Protein AF-A0A4Q5QZ22-F1 (afdb_monomer_lite)

Structure (mmCIF, N/CA/C/O backbone):
data_AF-A0A4Q5QZ22-F1
#
_entry.id   AF-A0A4Q5QZ22-F1
#
loop_
_atom_site.group_PDB
_atom_site.id
_atom_site.type_symbol
_atom_site.label_atom_id
_atom_site.label_alt_id
_atom_site.label_comp_id
_atom_site.label_asym_id
_atom_site.label_entity_id
_atom_site.label_seq_id
_atom_site.pdbx_PDB_ins_code
_atom_site.Cartn_x
_atom_site.Cartn_y
_atom_site.Cartn_z
_atom_site.occupancy
_atom_site.B_iso_or_equiv
_atom_site.auth_seq_id
_atom_site.auth_comp_id
_atom_site.auth_asym_id
_atom_site.auth_atom_id
_atom_site.pdbx_PDB_model_num
ATOM 1 N N . MET A 1 1 ? -11.265 -18.710 19.257 1.00 64.19 1 MET A N 1
ATOM 2 C CA . MET A 1 1 ? -11.652 -17.366 19.743 1.00 64.19 1 MET A CA 1
ATOM 3 C C . MET A 1 1 ? -12.995 -17.466 20.448 1.00 64.19 1 MET A C 1
ATOM 5 O O . MET A 1 1 ? -13.918 -18.041 19.877 1.00 64.19 1 MET A O 1
ATOM 9 N N . PHE A 1 2 ? -13.109 -16.968 21.679 1.00 81.38 2 PHE A N 1
ATOM 10 C CA . PHE A 1 2 ? -14.383 -16.960 22.400 1.00 81.38 2 PHE A CA 1
ATOM 11 C C . PHE A 1 2 ? -15.274 -15.843 21.837 1.00 81.38 2 PHE A C 1
ATOM 13 O O . PHE A 1 2 ? -14.947 -14.665 21.947 1.00 81.38 2 PHE A O 1
ATOM 20 N N . LYS A 1 3 ? -16.372 -16.208 21.162 1.00 85.44 3 LYS A N 1
ATOM 21 C CA . LYS A 1 3 ? -17.152 -15.272 20.328 1.00 85.44 3 LYS A CA 1
ATOM 22 C C . LYS A 1 3 ? -17.721 -14.074 21.090 1.00 85.44 3 LYS A C 1
ATOM 24 O O . LYS A 1 3 ? -17.806 -13.001 20.508 1.00 85.44 3 LYS A O 1
ATOM 29 N N . GLN A 1 4 ? -18.098 -14.243 22.359 1.00 87.44 4 GLN A N 1
ATOM 30 C CA . GLN A 1 4 ? -18.741 -13.173 23.130 1.00 87.44 4 GLN A CA 1
ATOM 31 C C . GLN A 1 4 ? -17.818 -11.978 23.387 1.00 87.44 4 GLN A C 1
ATOM 33 O O . GLN A 1 4 ? -18.284 -10.845 23.343 1.00 87.44 4 GLN A O 1
ATOM 38 N N . VAL A 1 5 ? -16.524 -12.212 23.627 1.00 90.62 5 VAL A N 1
ATOM 39 C CA . VAL A 1 5 ? -15.580 -11.132 23.970 1.00 90.62 5 VAL A CA 1
ATOM 40 C C . VAL A 1 5 ? -15.038 -10.403 22.741 1.00 90.62 5 VAL A C 1
ATOM 42 O O . VAL A 1 5 ? -14.612 -9.258 22.855 1.00 90.62 5 VAL A O 1
ATOM 45 N N . GLY A 1 6 ? -15.096 -11.021 21.556 1.00 90.06 6 GLY A N 1
ATOM 46 C CA . GLY A 1 6 ? -14.706 -10.377 20.301 1.00 90.06 6 GLY A CA 1
ATOM 47 C C . GLY A 1 6 ? -13.298 -9.771 20.364 1.00 90.06 6 GLY A C 1
ATOM 48 O O . GLY A 1 6 ? -12.338 -10.456 20.704 1.00 90.06 6 GLY A O 1
ATOM 49 N N . TYR A 1 7 ? -13.199 -8.476 20.058 1.00 90.38 7 TYR A N 1
ATOM 50 C CA . TYR A 1 7 ? -11.955 -7.692 20.048 1.00 90.38 7 TYR A CA 1
ATOM 51 C C . TYR A 1 7 ? -11.686 -6.974 21.379 1.00 90.38 7 TYR A C 1
ATOM 53 O O . TYR A 1 7 ? -11.189 -5.847 21.394 1.00 90.38 7 TYR A O 1
ATOM 61 N N . ALA A 1 8 ? -12.068 -7.584 22.503 1.00 94.12 8 ALA A N 1
ATOM 62 C CA . ALA A 1 8 ? -11.753 -7.041 23.817 1.00 94.12 8 ALA A CA 1
ATOM 63 C C . ALA A 1 8 ? -10.236 -6.953 24.020 1.00 94.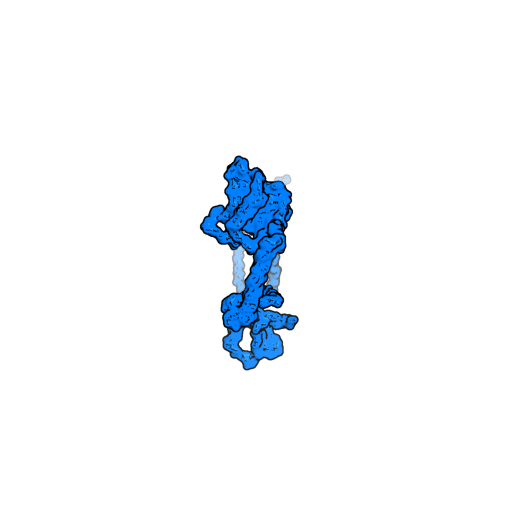12 8 ALA A C 1
ATOM 65 O O . ALA A 1 8 ? -9.522 -7.939 23.850 1.00 94.12 8 ALA A O 1
ATOM 66 N N . THR A 1 9 ? -9.761 -5.774 24.416 1.00 93.75 9 THR A N 1
ATOM 67 C CA . THR A 1 9 ? -8.357 -5.529 24.776 1.00 93.75 9 THR A CA 1
ATOM 68 C C . THR A 1 9 ? -8.175 -5.369 26.280 1.00 93.75 9 THR A C 1
ATOM 70 O O . THR A 1 9 ? -7.073 -5.558 26.782 1.00 93.75 9 THR A O 1
ATOM 73 N N . HIS A 1 10 ? -9.249 -5.037 27.003 1.00 95.69 10 HIS A N 1
ATOM 74 C CA . HIS A 1 10 ? -9.237 -4.831 28.447 1.00 95.69 10 HIS A CA 1
ATOM 75 C C . HIS A 1 10 ? -10.405 -5.564 29.094 1.00 95.69 10 HIS A C 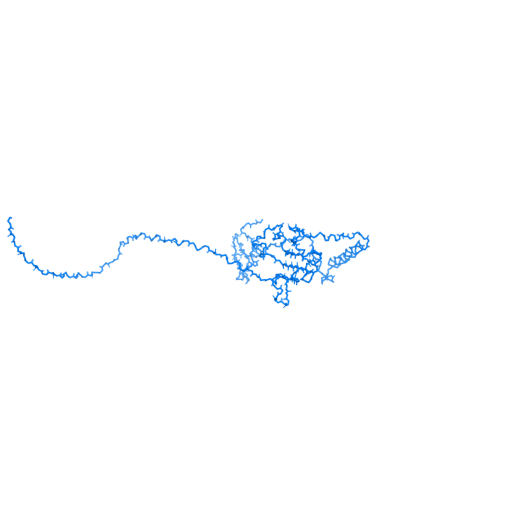1
ATOM 77 O O . HIS A 1 10 ? -11.471 -5.732 28.495 1.00 95.69 10 HIS A O 1
ATOM 83 N N . TYR A 1 11 ? -10.214 -5.960 30.344 1.00 96.50 11 TYR A N 1
ATOM 84 C CA . TYR A 1 11 ? -11.285 -6.453 31.186 1.00 96.50 11 TYR A CA 1
ATOM 85 C C . TYR A 1 11 ? -11.056 -6.029 32.633 1.00 96.50 11 TYR A C 1
ATOM 87 O O . TYR A 1 11 ? -9.926 -5.783 33.052 1.00 96.50 11 TYR A O 1
ATOM 95 N N . HIS A 1 12 ? -12.133 -5.954 33.400 1.00 97.44 12 HIS A N 1
ATOM 96 C CA . HIS A 1 12 ? -12.070 -5.871 34.855 1.00 97.44 12 HIS A CA 1
ATOM 97 C C . HIS A 1 12 ? -13.304 -6.536 35.457 1.00 97.44 12 HIS A C 1
ATOM 99 O O . HIS A 1 12 ? -14.257 -6.858 34.748 1.00 97.44 12 HIS A O 1
ATOM 105 N N . THR A 1 13 ? -13.286 -6.768 36.762 1.00 97.00 13 THR A N 1
ATOM 106 C CA . THR A 1 13 ? -14.444 -7.306 37.473 1.00 97.00 13 THR A CA 1
ATOM 107 C C . THR A 1 13 ? -15.435 -6.200 37.827 1.00 97.00 13 THR A C 1
ATOM 109 O O . THR A 1 13 ? -15.051 -5.044 37.986 1.00 97.00 13 THR A O 1
ATOM 112 N N . ASP A 1 14 ? -16.713 -6.533 37.964 1.00 96.19 14 ASP A N 1
ATOM 113 C CA . ASP A 1 14 ? -17.801 -5.596 38.280 1.00 96.19 14 ASP A CA 1
ATOM 114 C C . ASP A 1 14 ? -17.697 -4.932 39.666 1.00 96.19 14 ASP A C 1
ATOM 116 O O . ASP A 1 14 ? -18.276 -3.869 39.879 1.00 96.19 14 ASP A O 1
ATOM 120 N N . TRP A 1 15 ? -16.907 -5.494 40.582 1.00 96.75 15 TRP A N 1
ATOM 121 C CA . TRP A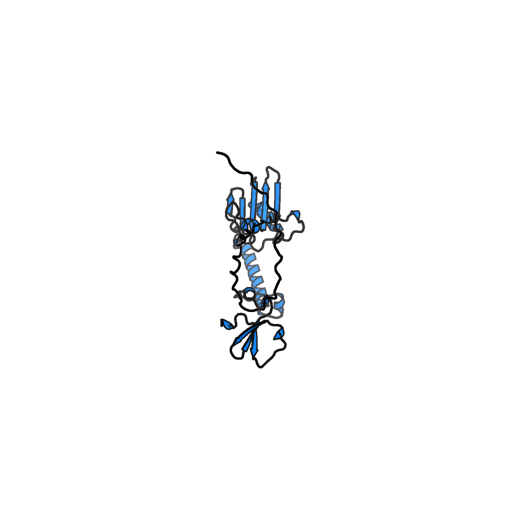 1 15 ? -16.571 -4.879 41.876 1.00 96.75 15 TRP A CA 1
ATOM 122 C C . TRP A 1 15 ? -15.334 -3.964 41.853 1.00 96.75 15 TRP A C 1
ATOM 124 O O . TRP A 1 15 ? -14.934 -3.454 42.899 1.00 96.75 15 TRP A O 1
ATOM 134 N N . VAL A 1 16 ? -14.703 -3.749 40.694 1.00 95.88 16 VAL A N 1
ATOM 135 C CA . VAL A 1 16 ? -13.589 -2.801 40.524 1.00 95.88 16 VAL A CA 1
ATOM 136 C C . VAL A 1 16 ? -13.975 -1.777 39.465 1.00 95.88 16 VAL A C 1
ATOM 138 O O . VAL A 1 16 ? -14.477 -2.145 38.411 1.00 95.88 16 VAL A O 1
ATOM 141 N N . VAL A 1 17 ? -13.700 -0.495 39.713 1.00 95.69 17 VAL A N 1
ATOM 142 C CA . VAL A 1 17 ? -13.887 0.581 38.725 1.00 95.69 17 VAL A CA 1
ATOM 143 C C . VAL A 1 17 ? -12.534 1.236 38.453 1.00 95.69 17 VAL A C 1
ATOM 145 O O . VAL A 1 17 ? -12.135 2.159 39.166 1.00 95.69 17 VAL A O 1
ATOM 148 N N . PRO A 1 18 ? -11.777 0.744 37.459 1.00 95.62 18 PRO A N 1
ATOM 149 C CA . PRO A 1 18 ? -10.514 1.355 37.079 1.00 95.62 18 PRO A CA 1
ATOM 150 C C . PRO A 1 18 ? -10.737 2.756 36.504 1.00 95.62 18 PRO A C 1
ATOM 152 O O . PRO A 1 18 ? -11.706 2.993 35.784 1.00 95.62 18 PRO A O 1
ATOM 155 N N . TYR A 1 19 ? -9.801 3.675 36.742 1.00 96.75 19 TYR A N 1
ATOM 156 C CA . TYR A 1 19 ? -9.911 5.054 36.249 1.00 96.75 19 TYR A CA 1
ATOM 157 C C . TYR A 1 19 ? -10.025 5.150 34.713 1.00 96.75 19 TYR A C 1
ATOM 159 O O . TYR A 1 19 ? -10.601 6.101 34.196 1.00 96.75 19 TYR A O 1
ATOM 167 N N . TRP A 1 20 ? -9.496 4.163 33.982 1.00 94.75 20 TRP A N 1
ATOM 168 C CA . TRP A 1 20 ? -9.550 4.086 32.521 1.00 94.75 20 TRP A CA 1
ATOM 169 C C . TRP A 1 20 ? -10.873 3.528 31.981 1.00 94.75 20 TRP A C 1
ATOM 171 O O . TRP A 1 20 ? -11.091 3.552 30.776 1.00 94.75 20 TRP A O 1
ATOM 181 N N . GLN A 1 21 ? -11.778 3.020 32.825 1.00 94.44 21 GLN A N 1
ATOM 182 C CA . GLN A 1 21 ? -13.021 2.387 32.364 1.00 94.44 21 GLN A CA 1
ATOM 183 C C . GLN A 1 21 ? -13.839 3.314 31.452 1.00 94.44 21 GLN A C 1
ATOM 185 O O . GLN A 1 21 ? -14.400 2.870 30.455 1.00 94.44 21 GLN A O 1
ATOM 190 N N . SER A 1 22 ? -13.911 4.602 31.795 1.00 93.81 22 SER A N 1
ATOM 191 C CA . SER A 1 22 ? -14.699 5.596 31.062 1.00 93.81 22 SER A CA 1
ATOM 192 C C . SER A 1 22 ? -14.076 6.032 29.734 1.00 93.81 22 SER A C 1
ATOM 194 O O . SER A 1 22 ? -14.772 6.651 28.933 1.00 93.81 22 SER A O 1
ATOM 196 N N . SER A 1 23 ? -12.799 5.727 29.477 1.00 94.94 23 SER A N 1
ATOM 197 C CA . SER A 1 23 ? -12.138 6.063 28.209 1.00 94.94 23 SER A CA 1
ATOM 198 C C . SER A 1 23 ? -12.284 4.976 27.136 1.00 94.94 23 SER A C 1
ATOM 200 O O . SER A 1 23 ? -11.861 5.182 25.994 1.00 94.94 23 SER A O 1
ATOM 202 N N . LEU A 1 24 ? -12.893 3.835 27.478 1.00 96.25 24 LEU A N 1
ATOM 203 C CA . LEU A 1 24 ? -13.033 2.662 26.617 1.00 96.25 24 LEU A CA 1
ATOM 204 C C . LEU A 1 24 ? -14.502 2.290 26.383 1.00 96.25 24 LEU A C 1
ATOM 206 O O . LEU A 1 24 ? -15.365 2.500 27.234 1.00 96.25 24 LEU A O 1
ATOM 210 N N . ASP A 1 25 ? -14.774 1.650 25.245 1.00 94.69 25 ASP A N 1
ATOM 211 C CA . ASP A 1 25 ? -16.117 1.169 24.922 1.00 94.69 25 ASP A CA 1
ATOM 212 C C . ASP A 1 25 ? -16.349 -0.203 25.562 1.00 94.69 25 ASP A C 1
ATOM 214 O O . ASP A 1 25 ? -15.612 -1.161 25.299 1.00 94.69 25 ASP A O 1
ATOM 218 N N . LYS A 1 26 ? -17.413 -0.330 26.360 1.00 95.00 26 LYS A N 1
ATOM 219 C CA . LYS A 1 26 ? -17.848 -1.613 26.927 1.00 95.00 26 LYS A CA 1
ATOM 220 C C . LYS A 1 26 ? -18.453 -2.502 25.837 1.00 95.00 26 LYS A C 1
ATOM 222 O O . LYS A 1 26 ? -19.366 -2.081 25.132 1.00 95.00 26 LYS A O 1
ATOM 227 N N . ILE A 1 27 ? -17.970 -3.737 25.721 1.00 93.06 27 ILE A N 1
ATOM 228 C CA . ILE A 1 27 ? -18.405 -4.708 24.704 1.00 93.06 27 ILE A CA 1
ATOM 229 C C . ILE A 1 27 ? -19.436 -5.675 25.278 1.00 93.06 27 ILE A C 1
ATOM 231 O O . ILE A 1 27 ? -20.524 -5.830 24.732 1.00 93.06 27 ILE A O 1
ATOM 235 N N . THR A 1 28 ? -19.069 -6.375 26.353 1.00 95.50 28 THR A N 1
ATOM 236 C CA . THR A 1 28 ? -19.885 -7.447 26.932 1.00 95.50 28 THR A CA 1
ATOM 237 C C . THR A 1 28 ? -19.534 -7.688 28.399 1.00 95.50 28 THR A C 1
ATOM 239 O O . THR A 1 28 ? -18.554 -7.145 28.915 1.00 95.50 28 THR A O 1
ATOM 242 N N . ALA A 1 29 ? -20.328 -8.521 29.062 1.00 95.88 29 ALA A N 1
ATOM 243 C CA . ALA A 1 29 ? -20.061 -9.052 30.389 1.00 95.88 29 ALA A CA 1
ATOM 244 C C . ALA A 1 29 ? -20.150 -10.581 30.340 1.00 95.88 29 ALA A C 1
ATOM 246 O O . ALA A 1 29 ? -21.114 -11.127 29.803 1.00 95.88 29 ALA A O 1
ATOM 247 N N . VAL A 1 30 ? -19.155 -11.266 30.901 1.00 95.69 30 VAL A N 1
ATOM 248 C CA . VAL A 1 30 ? -19.158 -12.723 31.072 1.00 95.69 30 VAL A CA 1
ATOM 249 C C . VAL A 1 30 ? -18.953 -13.000 32.551 1.00 95.69 30 VAL A C 1
ATOM 251 O O . VAL A 1 30 ? -17.883 -12.741 33.104 1.00 95.69 30 VAL A O 1
ATOM 254 N N . ASN A 1 31 ? -20.002 -13.502 33.197 1.00 95.06 31 ASN A N 1
ATOM 255 C CA . ASN A 1 31 ? -20.082 -13.632 34.647 1.00 95.06 31 ASN A CA 1
ATOM 256 C C . ASN A 1 31 ? -19.778 -12.276 35.312 1.00 95.06 31 ASN A C 1
ATOM 258 O O . ASN A 1 31 ? -20.495 -11.307 35.091 1.00 95.06 31 ASN A O 1
ATOM 262 N N . THR A 1 32 ? -18.700 -12.206 36.088 1.00 97.12 32 THR A N 1
ATOM 263 C CA . THR A 1 32 ? -18.270 -11.009 36.817 1.00 97.12 32 THR A CA 1
ATOM 264 C C . THR A 1 32 ? -17.315 -10.131 36.011 1.00 97.12 32 THR A C 1
ATOM 266 O O . THR A 1 32 ? -16.966 -9.043 36.451 1.00 97.12 32 THR A O 1
ATOM 269 N N . HIS A 1 33 ? -16.857 -10.587 34.840 1.00 96.75 33 HIS A N 1
ATOM 270 C CA . HIS A 1 33 ? -15.861 -9.886 34.036 1.00 96.75 33 HIS A CA 1
ATOM 271 C C . HIS A 1 33 ? -16.539 -9.023 32.976 1.00 96.75 33 HIS A C 1
ATOM 273 O O . HIS A 1 33 ? -17.291 -9.510 32.131 1.00 96.75 33 HIS A O 1
ATOM 279 N N . LEU A 1 34 ? -16.238 -7.734 33.003 1.00 96.88 34 LEU A N 1
ATOM 280 C CA . LEU A 1 34 ? -16.653 -6.741 32.028 1.00 96.88 34 LEU A CA 1
ATOM 281 C C . LEU A 1 34 ? -15.528 -6.551 31.011 1.00 96.88 34 LEU A C 1
ATOM 283 O O . LEU A 1 34 ? -14.385 -6.326 31.401 1.00 96.88 34 LEU A O 1
ATOM 287 N N . PHE A 1 35 ? -15.847 -6.623 29.721 1.00 96.75 35 PHE A N 1
ATOM 288 C CA . PHE A 1 35 ? -14.882 -6.554 28.623 1.00 96.75 35 PHE A CA 1
ATOM 289 C C . PHE A 1 35 ? -15.024 -5.253 27.841 1.00 96.75 35 PHE A C 1
ATOM 291 O O . PHE A 1 35 ? -16.140 -4.815 27.551 1.00 96.75 35 PHE A O 1
ATOM 298 N N . PHE A 1 36 ? -13.892 -4.673 27.453 1.00 96.38 36 PHE A N 1
ATOM 299 C CA . PHE A 1 36 ? -13.799 -3.371 26.800 1.00 96.38 36 PHE A CA 1
ATOM 300 C C . PHE A 1 36 ? -12.859 -3.418 25.597 1.00 96.38 36 PHE A C 1
ATOM 302 O O . PHE A 1 36 ? -11.921 -4.221 25.548 1.00 96.38 36 PHE A O 1
ATOM 309 N N . ARG A 1 37 ? -13.086 -2.515 24.642 1.00 95.88 37 ARG A N 1
ATOM 310 C CA . ARG A 1 37 ? -12.178 -2.238 23.519 1.00 95.88 37 ARG A CA 1
ATOM 311 C C . ARG A 1 37 ? -11.752 -0.778 23.523 1.00 95.88 37 ARG A C 1
ATOM 313 O O . ARG A 1 37 ? -12.430 0.081 24.086 1.00 95.88 37 ARG A O 1
ATOM 320 N N . TRP A 1 38 ? -10.667 -0.498 22.810 1.00 95.69 38 TRP A N 1
ATOM 321 C CA . TRP A 1 38 ? -10.322 0.865 22.425 1.00 95.69 38 TRP A CA 1
ATOM 322 C C . TRP A 1 38 ? -11.480 1.537 21.684 1.00 95.69 38 TRP A C 1
ATOM 324 O O . TRP A 1 38 ? -12.126 0.924 20.834 1.00 95.69 38 TRP A O 1
ATOM 334 N N . SER A 1 39 ? -11.744 2.795 22.024 1.00 93.44 39 SER A N 1
ATOM 335 C CA . SER A 1 39 ? -12.748 3.602 21.344 1.00 93.44 39 SER A CA 1
ATOM 336 C C . SER A 1 39 ? -12.281 3.970 19.929 1.00 93.44 39 SER A C 1
ATOM 338 O O . SER A 1 39 ? -11.086 4.083 19.635 1.00 93.44 39 SER A O 1
ATOM 340 N N . GLY A 1 40 ? -13.238 4.128 19.015 1.00 91.81 40 GLY A N 1
ATOM 341 C CA . GLY A 1 40 ? -12.954 4.462 17.618 1.00 91.81 40 GLY A CA 1
ATOM 342 C C . GLY A 1 40 ? -12.321 3.317 16.815 1.00 91.81 40 GLY A C 1
ATOM 343 O O . GLY A 1 40 ? -12.570 2.139 17.065 1.00 91.81 40 GLY A O 1
ATOM 344 N N . TRP A 1 41 ? -11.529 3.672 15.796 1.00 92.31 41 TRP A N 1
ATOM 345 C CA . TRP A 1 41 ? -11.021 2.719 14.797 1.00 92.31 41 TRP A CA 1
ATOM 346 C C . TRP A 1 41 ? -10.156 1.604 15.400 1.00 92.31 41 TRP A C 1
ATOM 348 O O . TRP A 1 41 ? -10.279 0.447 15.000 1.00 92.31 41 TRP A O 1
ATOM 358 N N . TRP A 1 42 ? -9.336 1.922 16.400 1.00 91.88 42 TRP A N 1
ATOM 359 C CA . TRP A 1 42 ? -8.379 0.987 16.992 1.00 91.88 42 TRP A CA 1
ATOM 360 C C . TRP A 1 42 ? -9.029 -0.214 17.707 1.00 91.88 42 TRP A C 1
ATOM 362 O O . TRP A 1 42 ? -8.374 -1.232 17.892 1.00 91.88 42 TRP A O 1
ATOM 372 N N . GLY A 1 43 ? -10.316 -0.144 18.070 1.00 91.62 43 GLY A N 1
ATOM 373 C CA . GLY A 1 43 ? -11.069 -1.274 18.635 1.00 91.62 43 GLY A CA 1
ATOM 374 C C . GLY A 1 43 ? -11.847 -2.114 17.616 1.00 91.62 43 GLY A C 1
ATOM 375 O O . GLY A 1 43 ? -12.616 -2.995 18.007 1.00 91.62 43 GLY A O 1
ATOM 376 N N . THR A 1 44 ? -11.719 -1.830 16.319 1.00 89.94 44 THR A N 1
ATOM 377 C CA . THR A 1 44 ? -12.495 -2.495 15.258 1.00 89.94 44 THR A CA 1
ATOM 378 C C . THR A 1 44 ? -11.723 -3.658 14.618 1.00 89.94 44 THR A C 1
ATOM 380 O O . THR A 1 44 ? -10.494 -3.626 14.601 1.00 89.94 44 THR A O 1
ATOM 383 N N . PRO A 1 45 ? -12.407 -4.671 14.038 1.00 89.00 45 PRO A N 1
ATOM 384 C CA . PRO A 1 45 ? -11.752 -5.791 13.355 1.00 89.00 45 PRO A CA 1
ATOM 385 C C . PRO A 1 45 ? -10.632 -5.395 12.376 1.00 89.00 45 PRO A C 1
ATOM 387 O O . PRO A 1 45 ? -9.574 -6.022 12.423 1.00 89.00 45 PRO A O 1
ATOM 390 N N . PRO A 1 46 ? -10.800 -4.357 11.525 1.00 90.00 46 PRO A N 1
ATOM 391 C CA . PRO A 1 46 ? -9.752 -3.928 10.599 1.00 90.00 46 PRO A CA 1
ATOM 392 C C . PRO A 1 46 ? -8.432 -3.509 11.263 1.00 90.00 46 PRO A C 1
ATOM 394 O O . PRO A 1 46 ? -7.387 -3.615 10.625 1.00 90.00 46 PRO A O 1
ATOM 397 N N . ALA A 1 47 ? -8.446 -3.065 12.525 1.00 91.75 47 ALA A N 1
ATOM 398 C CA . ALA A 1 47 ? -7.227 -2.695 13.247 1.00 91.75 47 ALA A CA 1
ATOM 399 C C . ALA A 1 47 ? -6.360 -3.914 13.619 1.00 91.75 47 ALA A C 1
ATOM 401 O O . ALA A 1 47 ? -5.146 -3.788 13.762 1.00 91.75 47 ALA A O 1
ATOM 402 N N . PHE A 1 48 ? -6.958 -5.107 13.705 1.00 87.88 48 PHE A N 1
ATOM 403 C CA . PHE A 1 48 ? -6.281 -6.364 14.046 1.00 87.88 48 PHE A CA 1
ATOM 404 C C . PHE A 1 48 ? -5.919 -7.206 12.811 1.00 87.88 48 PHE A C 1
ATOM 406 O O . PHE A 1 48 ? -5.690 -8.406 12.919 1.00 87.88 48 PHE A O 1
ATOM 413 N N . GLY A 1 49 ? -5.870 -6.592 11.626 1.00 87.19 49 GLY A N 1
ATOM 414 C CA . GLY A 1 49 ? -5.559 -7.271 10.362 1.00 87.19 49 GLY A CA 1
ATOM 415 C C . GLY A 1 49 ? -4.067 -7.487 10.085 1.00 87.19 49 GLY A C 1
ATOM 416 O O . GLY A 1 49 ? -3.713 -7.902 8.985 1.00 87.19 49 GLY A O 1
ATOM 417 N N . ARG A 1 50 ? -3.173 -7.170 11.031 1.00 84.00 50 ARG A N 1
ATOM 418 C CA . ARG A 1 50 ? -1.737 -7.439 10.877 1.00 84.00 50 ARG A CA 1
ATOM 419 C C . ARG A 1 50 ? -1.507 -8.948 10.930 1.00 84.00 50 ARG A C 1
ATOM 421 O O . ARG A 1 50 ? -1.864 -9.598 11.909 1.00 84.00 50 ARG A O 1
ATOM 428 N N . HIS A 1 51 ? -0.891 -9.486 9.886 1.00 82.69 51 HIS A N 1
ATOM 429 C CA . HIS A 1 51 ? -0.414 -10.859 9.898 1.00 82.69 51 HIS A CA 1
ATOM 430 C C . HIS A 1 51 ? 0.922 -10.916 10.643 1.00 82.69 51 HIS A C 1
ATOM 432 O O . HIS A 1 51 ? 1.782 -10.078 10.363 1.00 82.69 51 HIS A O 1
ATOM 438 N N . PRO A 1 52 ? 1.098 -11.851 11.591 1.00 80.06 52 PRO A N 1
ATOM 439 C CA . PRO A 1 52 ? 2.393 -12.054 12.216 1.00 80.06 52 PRO A CA 1
ATOM 440 C C . PRO A 1 52 ? 3.381 -12.515 11.146 1.00 80.06 52 PRO A C 1
ATOM 442 O O . PRO A 1 52 ? 3.109 -13.462 10.404 1.00 80.06 52 PRO A O 1
ATOM 445 N N . GLU A 1 53 ? 4.511 -11.827 11.054 1.00 84.44 53 GLU A N 1
ATOM 446 C CA . GLU A 1 53 ? 5.628 -12.287 10.241 1.00 84.44 53 GLU A CA 1
ATOM 447 C C . GLU A 1 53 ? 6.344 -13.406 11.006 1.00 84.44 53 GLU A C 1
ATOM 449 O O . GLU A 1 53 ? 6.428 -13.383 12.232 1.00 84.44 53 GLU A O 1
ATOM 454 N N . THR A 1 54 ? 6.812 -14.437 10.303 1.00 84.75 54 THR A N 1
ATOM 455 C CA . THR A 1 54 ? 7.547 -15.550 10.937 1.00 84.75 54 THR A CA 1
ATOM 456 C C . THR A 1 54 ? 8.978 -15.150 11.309 1.00 84.75 54 THR A C 1
ATOM 458 O O . THR A 1 54 ? 9.653 -15.871 12.039 1.00 84.75 54 THR A O 1
ATOM 461 N N . VAL A 1 55 ? 9.438 -14.003 10.808 1.00 83.75 55 VAL A N 1
ATOM 462 C CA . VAL A 1 55 ? 10.779 -13.470 11.023 1.00 83.75 55 VAL A CA 1
ATOM 463 C C . VAL A 1 55 ? 10.654 -12.111 11.698 1.00 83.75 55 VAL A C 1
ATOM 465 O O . VAL A 1 55 ? 9.899 -11.255 11.243 1.00 83.75 55 VAL A O 1
ATOM 468 N N . GLU A 1 56 ? 11.403 -11.923 12.781 1.00 85.50 56 GLU A N 1
ATOM 469 C CA . GLU A 1 56 ? 11.505 -10.630 13.450 1.00 85.50 56 GLU A CA 1
ATOM 470 C C . GLU A 1 56 ? 12.341 -9.663 12.596 1.00 85.50 56 GLU A C 1
ATOM 472 O O . GLU A 1 56 ? 13.433 -10.028 12.141 1.00 85.50 56 GLU A O 1
ATOM 477 N N . PRO A 1 57 ? 11.875 -8.425 12.366 1.00 86.12 57 PRO A N 1
ATOM 478 C CA . PRO A 1 57 ? 12.608 -7.466 11.557 1.00 86.12 57 PRO A CA 1
ATOM 479 C C . PRO A 1 57 ? 13.897 -7.020 12.256 1.00 86.12 57 PRO A C 1
ATOM 481 O O . PRO A 1 57 ? 13.922 -6.711 13.449 1.00 86.12 57 PRO A O 1
ATOM 484 N N . VAL A 1 58 ? 14.981 -6.912 11.490 1.00 90.69 58 VAL A N 1
ATOM 485 C CA . VAL A 1 58 ? 16.251 -6.373 11.985 1.00 90.69 58 VAL A CA 1
ATOM 486 C C . VAL A 1 58 ? 16.181 -4.845 12.010 1.00 90.69 58 VAL A C 1
ATOM 488 O O . VAL A 1 58 ? 16.172 -4.198 10.965 1.00 90.69 58 VAL A O 1
ATOM 491 N N . ILE A 1 59 ? 16.148 -4.251 13.206 1.00 91.88 59 ILE A N 1
ATOM 492 C CA . ILE A 1 59 ? 16.143 -2.795 13.384 1.00 91.88 59 ILE A CA 1
ATOM 493 C C . ILE A 1 59 ? 17.568 -2.323 13.682 1.00 91.88 59 ILE A C 1
ATOM 495 O O . ILE A 1 59 ? 18.067 -2.507 14.789 1.00 91.88 59 ILE A O 1
ATOM 499 N N . ALA A 1 60 ? 18.211 -1.667 12.711 1.00 89.44 60 ALA A N 1
ATOM 500 C CA . ALA A 1 60 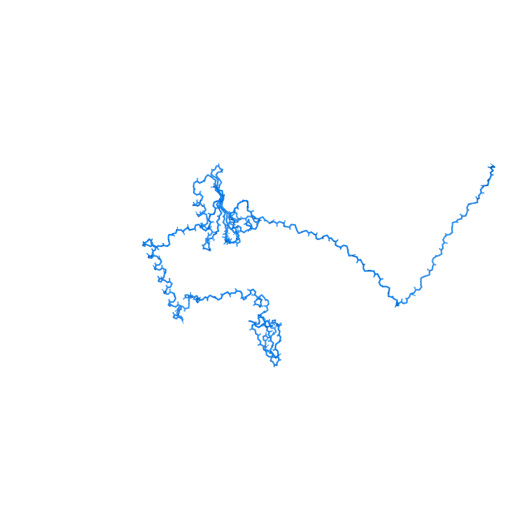? 19.609 -1.226 12.819 1.00 89.44 60 ALA A CA 1
ATOM 501 C C . ALA A 1 60 ? 19.885 -0.346 14.055 1.00 89.44 60 ALA A C 1
ATOM 503 O O . ALA A 1 60 ? 20.913 -0.492 14.705 1.00 89.44 60 ALA A O 1
ATOM 504 N N . GLN A 1 61 ? 18.935 0.515 14.436 1.00 92.94 61 GLN A N 1
ATOM 505 C CA . GLN A 1 61 ? 19.050 1.374 15.624 1.00 92.94 61 GLN A CA 1
ATOM 506 C C . GLN A 1 61 ? 19.115 0.594 16.947 1.00 92.94 61 GLN A C 1
ATOM 508 O O . GLN A 1 61 ? 19.569 1.133 17.950 1.00 92.94 61 GLN A O 1
ATOM 513 N N . LEU A 1 62 ? 18.659 -0.662 16.965 1.00 94.00 62 LEU A N 1
ATOM 514 C CA . LEU A 1 62 ? 18.693 -1.527 18.145 1.00 94.00 62 LEU A CA 1
ATOM 515 C C . LEU A 1 62 ? 19.930 -2.433 18.185 1.00 94.00 62 LEU A C 1
ATOM 517 O O . LEU A 1 62 ? 20.097 -3.169 19.156 1.00 94.00 62 LEU A O 1
ATOM 521 N N . ALA A 1 63 ? 20.804 -2.388 17.175 1.00 92.81 63 ALA A N 1
ATOM 522 C CA . ALA A 1 63 ? 21.979 -3.256 17.098 1.00 92.81 63 ALA A CA 1
ATOM 523 C C . ALA A 1 63 ? 22.961 -3.049 18.266 1.00 92.81 63 ALA A C 1
ATOM 525 O O . ALA A 1 63 ? 23.638 -3.987 18.673 1.00 92.81 63 ALA A O 1
ATOM 526 N N . GLU A 1 64 ? 23.022 -1.848 18.846 1.00 94.62 64 GLU A N 1
ATOM 527 C CA . GLU A 1 64 ? 23.868 -1.578 20.018 1.00 94.62 64 GLU A CA 1
ATOM 528 C C . GLU A 1 64 ? 23.306 -2.171 21.316 1.00 94.62 64 GLU A C 1
ATOM 530 O O . GLU A 1 64 ? 24.052 -2.408 22.263 1.00 94.62 64 GLU A O 1
ATOM 535 N N . LEU A 1 65 ? 21.994 -2.414 21.365 1.00 95.75 65 LEU A N 1
ATOM 536 C CA . LEU A 1 65 ? 21.282 -2.855 22.565 1.00 95.75 65 LEU A CA 1
ATOM 537 C C . LEU A 1 65 ? 20.917 -4.345 22.532 1.00 95.75 65 LEU A C 1
ATOM 539 O O . LEU A 1 65 ? 20.543 -4.902 23.561 1.00 95.75 65 LEU A O 1
ATOM 543 N N . SER A 1 66 ? 20.979 -4.986 21.362 1.00 95.31 66 SER A N 1
ATOM 544 C CA . SER A 1 66 ? 20.548 -6.369 21.161 1.00 95.31 66 SER A CA 1
ATOM 545 C C . SER A 1 66 ? 21.441 -7.094 20.164 1.00 95.31 66 SER A C 1
ATOM 547 O O . SER A 1 66 ? 21.489 -6.747 18.980 1.00 95.31 66 SER A O 1
ATOM 549 N N . ASP A 1 67 ? 22.067 -8.176 20.628 1.00 93.69 67 ASP A N 1
ATOM 550 C CA . ASP A 1 67 ? 22.885 -9.046 19.784 1.00 93.69 67 ASP A CA 1
ATOM 551 C C . ASP A 1 67 ? 22.078 -9.652 18.630 1.00 93.69 67 ASP A C 1
ATOM 553 O O . ASP A 1 67 ? 22.604 -9.802 17.534 1.00 93.69 67 ASP A O 1
ATOM 557 N N . ALA A 1 68 ? 20.780 -9.917 18.816 1.00 90.50 68 ALA A N 1
ATOM 558 C CA . ALA A 1 68 ? 19.927 -10.430 17.744 1.00 90.50 68 ALA A CA 1
ATOM 559 C C . ALA A 1 68 ? 19.822 -9.441 16.569 1.00 90.50 68 ALA A C 1
ATOM 561 O O . ALA A 1 68 ? 19.904 -9.844 15.408 1.00 90.50 68 ALA A O 1
ATOM 562 N N . HIS A 1 69 ? 19.705 -8.138 16.852 1.00 93.69 69 HIS A N 1
ATOM 563 C CA . HIS A 1 69 ? 19.688 -7.108 15.810 1.00 93.69 69 HIS A CA 1
ATOM 564 C C . HIS A 1 69 ? 21.086 -6.830 15.248 1.00 93.69 69 HIS A C 1
ATOM 566 O O . HIS A 1 69 ? 21.208 -6.552 14.057 1.00 93.69 69 HIS A O 1
ATOM 572 N N . LYS A 1 70 ? 22.142 -6.967 16.056 1.00 93.69 70 LYS A N 1
ATOM 573 C CA . LYS A 1 70 ? 23.532 -6.845 15.596 1.00 93.69 70 LYS A CA 1
ATOM 574 C C . LYS A 1 70 ? 23.922 -7.962 14.632 1.00 93.69 70 LYS A C 1
ATOM 576 O O . LYS A 1 70 ? 24.413 -7.695 13.539 1.00 93.69 70 LYS A O 1
ATOM 581 N N . THR A 1 71 ? 23.677 -9.210 15.019 1.00 92.06 71 THR A N 1
ATOM 582 C CA . THR A 1 71 ? 23.926 -10.382 14.177 1.00 92.06 71 THR A CA 1
ATOM 583 C C . THR A 1 71 ? 23.015 -10.367 12.959 1.00 92.06 71 THR A C 1
ATOM 585 O O . THR A 1 71 ? 23.491 -10.618 11.859 1.00 92.06 71 THR A O 1
ATOM 588 N N . GLY A 1 72 ? 21.739 -10.008 13.121 1.00 88.88 72 GLY A N 1
ATOM 589 C CA . GLY A 1 72 ? 20.819 -9.856 11.996 1.00 88.88 72 GLY A CA 1
ATOM 590 C C . GLY A 1 72 ? 21.295 -8.824 10.969 1.00 88.88 72 GLY A C 1
ATOM 591 O O . GLY A 1 72 ? 21.214 -9.081 9.772 1.00 88.88 72 GLY A O 1
ATOM 592 N N . ALA A 1 73 ? 21.844 -7.690 11.416 1.00 86.69 73 ALA A N 1
ATOM 593 C CA . ALA A 1 73 ? 22.385 -6.667 10.521 1.00 86.69 73 ALA A CA 1
ATOM 594 C C . ALA A 1 73 ? 23.637 -7.167 9.791 1.00 86.69 73 ALA A C 1
ATOM 596 O O . ALA A 1 73 ? 23.724 -7.044 8.574 1.00 86.69 73 ALA A O 1
ATOM 597 N N . ALA A 1 74 ? 24.556 -7.814 10.513 1.00 86.00 74 ALA A N 1
ATOM 598 C CA . ALA A 1 74 ? 25.759 -8.395 9.920 1.00 86.00 74 ALA A CA 1
ATOM 599 C C . ALA A 1 74 ? 25.439 -9.494 8.890 1.00 86.00 74 ALA A C 1
ATOM 601 O O . ALA A 1 74 ? 26.093 -9.581 7.855 1.00 86.00 74 ALA A O 1
ATOM 602 N N . LEU A 1 75 ? 24.420 -10.319 9.149 1.00 86.50 75 LEU A N 1
ATOM 603 C CA . LEU A 1 75 ? 23.949 -11.327 8.197 1.00 86.50 75 LEU A CA 1
ATOM 604 C C . LEU A 1 75 ? 23.313 -10.681 6.962 1.00 86.50 75 LEU A C 1
ATOM 606 O O . LEU A 1 75 ? 23.612 -11.106 5.854 1.00 86.50 75 LEU A O 1
ATOM 610 N N . ALA A 1 76 ? 22.513 -9.625 7.129 1.00 84.69 76 ALA A N 1
ATOM 611 C CA . ALA A 1 76 ? 21.939 -8.895 6.000 1.00 84.69 76 ALA A CA 1
ATOM 612 C C . ALA A 1 76 ? 23.019 -8.234 5.122 1.00 84.69 76 ALA A C 1
ATOM 614 O O . ALA A 1 76 ? 22.919 -8.251 3.896 1.00 84.69 76 ALA A O 1
ATOM 615 N N . GLU A 1 77 ? 24.069 -7.682 5.733 1.00 84.44 77 GLU A N 1
ATOM 616 C CA . GLU A 1 77 ? 25.231 -7.143 5.015 1.00 84.44 77 GLU A CA 1
ATOM 617 C C . GLU A 1 77 ? 26.013 -8.243 4.286 1.00 84.44 77 GLU A C 1
ATOM 619 O O . GLU A 1 77 ? 26.408 -8.058 3.133 1.00 84.44 77 GLU A O 1
ATOM 624 N N . ALA A 1 78 ? 26.206 -9.400 4.924 1.00 84.69 78 ALA A N 1
ATOM 625 C CA . ALA A 1 78 ? 26.855 -10.550 4.306 1.00 84.69 78 ALA A CA 1
ATOM 626 C C . ALA A 1 78 ? 26.045 -11.088 3.118 1.00 84.69 78 ALA A C 1
ATOM 628 O O . ALA A 1 78 ? 26.620 -11.311 2.054 1.00 84.69 78 ALA A O 1
ATOM 629 N N . ASP A 1 79 ? 24.727 -11.235 3.262 1.00 84.25 79 ASP A N 1
ATOM 630 C CA . ASP A 1 79 ? 23.824 -11.660 2.188 1.00 84.25 79 ASP A CA 1
ATOM 631 C C . ASP A 1 79 ? 23.834 -10.668 1.019 1.00 84.25 79 ASP A C 1
ATOM 633 O O . ASP A 1 79 ? 23.874 -11.082 -0.140 1.00 84.25 79 ASP A O 1
ATOM 637 N N . ALA A 1 80 ? 23.870 -9.360 1.296 1.00 82.62 80 ALA A N 1
ATOM 638 C CA . ALA A 1 80 ? 24.017 -8.341 0.261 1.00 82.62 80 ALA A CA 1
ATOM 639 C C . ALA A 1 80 ? 25.365 -8.468 -0.469 1.00 82.62 80 ALA A C 1
ATOM 641 O O . ALA A 1 80 ? 25.401 -8.474 -1.697 1.00 82.62 80 ALA A O 1
ATOM 642 N N . ALA A 1 81 ? 26.470 -8.645 0.258 1.00 85.50 81 ALA A N 1
ATOM 643 C CA . ALA A 1 81 ? 27.789 -8.845 -0.342 1.00 85.50 81 ALA A CA 1
ATOM 644 C C . ALA A 1 81 ? 27.870 -10.140 -1.172 1.00 85.50 81 ALA A C 1
ATOM 646 O O . ALA A 1 81 ? 28.467 -10.155 -2.249 1.00 85.50 81 ALA A O 1
ATOM 647 N N . LEU A 1 82 ? 27.242 -11.220 -0.699 1.00 84.25 82 LEU A N 1
ATOM 648 C CA . LEU A 1 82 ? 27.093 -12.481 -1.427 1.00 84.25 82 LEU A CA 1
ATOM 649 C C . LEU A 1 82 ? 26.264 -12.296 -2.701 1.00 84.25 82 LEU A C 1
ATOM 651 O O . LEU A 1 82 ? 26.633 -12.834 -3.745 1.00 84.25 82 LEU A O 1
ATOM 655 N N . ALA A 1 83 ? 25.187 -11.510 -2.648 1.00 78.62 83 ALA A N 1
ATOM 656 C CA . ALA A 1 83 ? 24.381 -11.184 -3.819 1.00 78.62 83 ALA A CA 1
ATOM 657 C C . ALA A 1 83 ? 25.190 -10.385 -4.856 1.00 78.62 83 ALA A C 1
ATOM 659 O O . ALA A 1 83 ? 25.212 -10.764 -6.027 1.00 78.62 83 ALA A O 1
ATOM 660 N N . GLU A 1 84 ? 25.921 -9.351 -4.434 1.00 78.19 84 GLU A N 1
ATOM 661 C CA . GLU A 1 84 ? 26.810 -8.567 -5.304 1.00 78.19 84 GLU A CA 1
ATOM 662 C C . GLU A 1 84 ? 27.914 -9.435 -5.934 1.00 78.19 84 GLU A C 1
ATOM 664 O O . GLU A 1 84 ? 28.175 -9.353 -7.136 1.00 78.19 84 GLU A O 1
ATOM 669 N N . ALA A 1 85 ? 28.524 -10.334 -5.156 1.00 81.69 85 ALA A N 1
ATOM 670 C CA . ALA A 1 85 ? 29.514 -11.282 -5.665 1.00 81.69 85 ALA A CA 1
ATOM 671 C C . ALA A 1 85 ? 28.902 -12.275 -6.668 1.00 81.69 85 ALA A C 1
ATOM 673 O O . ALA A 1 85 ? 29.510 -12.566 -7.699 1.00 81.69 85 ALA A O 1
ATOM 674 N N . SER A 1 86 ? 27.685 -12.762 -6.407 1.00 79.81 86 SER A N 1
ATOM 675 C CA . SER A 1 86 ? 26.938 -13.618 -7.336 1.00 79.81 86 SER A CA 1
ATOM 676 C C . SER A 1 86 ? 26.698 -12.900 -8.664 1.00 79.81 86 SER A C 1
ATOM 678 O O . SER A 1 86 ? 26.966 -13.462 -9.727 1.00 79.81 86 SER A O 1
ATOM 680 N N . ILE A 1 87 ? 26.275 -11.631 -8.614 1.00 76.88 87 ILE A N 1
ATOM 681 C CA . ILE A 1 87 ? 26.075 -10.777 -9.794 1.00 76.88 87 ILE A CA 1
ATOM 682 C C . ILE A 1 87 ? 27.382 -10.605 -10.573 1.00 76.88 87 ILE A C 1
ATOM 684 O O . ILE A 1 87 ? 27.398 -10.831 -11.784 1.00 76.88 87 ILE A O 1
ATOM 688 N N . ALA A 1 88 ? 28.487 -10.282 -9.898 1.00 75.75 88 ALA A N 1
ATOM 689 C CA . ALA A 1 88 ? 29.796 -10.110 -10.530 1.00 75.75 88 ALA A CA 1
ATOM 690 C C . ALA A 1 88 ? 30.313 -11.392 -11.212 1.00 75.75 88 ALA A C 1
ATOM 692 O O . ALA A 1 88 ? 30.993 -11.319 -12.235 1.00 75.75 88 ALA A O 1
ATOM 693 N N . MET A 1 89 ? 29.965 -12.565 -10.678 1.00 83.19 89 MET A N 1
ATOM 694 C CA . MET A 1 89 ? 30.310 -13.869 -11.257 1.00 83.19 89 MET A CA 1
ATOM 695 C C . MET A 1 89 ? 29.331 -14.347 -12.344 1.00 83.19 89 MET A C 1
ATOM 697 O O . MET A 1 89 ? 29.477 -15.459 -12.848 1.00 83.19 89 MET A O 1
ATOM 701 N N . GLY A 1 90 ? 28.334 -13.539 -12.719 1.00 76.00 90 GLY A N 1
ATOM 702 C CA . GLY A 1 90 ? 27.331 -13.907 -13.724 1.00 76.00 90 GLY A CA 1
ATOM 703 C C . GLY A 1 90 ? 26.257 -14.881 -13.222 1.00 76.00 90 GLY A C 1
ATOM 704 O O . GLY A 1 90 ? 25.462 -15.366 -14.022 1.00 76.00 90 GLY A O 1
ATOM 705 N N . PHE A 1 91 ? 26.209 -15.137 -11.910 1.00 69.38 91 PHE A N 1
ATOM 706 C CA . PHE A 1 91 ? 25.159 -15.886 -11.205 1.00 69.38 91 PHE A CA 1
ATOM 707 C C . PHE A 1 91 ? 24.177 -14.963 -10.479 1.00 69.38 91 PHE A C 1
ATOM 709 O O . PHE A 1 91 ? 23.401 -15.405 -9.628 1.00 69.38 91 PHE A O 1
ATOM 716 N N . GLY A 1 92 ? 24.214 -13.660 -10.765 1.00 58.03 92 GLY A N 1
ATOM 717 C CA . GLY A 1 92 ? 23.133 -12.774 -10.365 1.00 58.03 92 GLY A CA 1
ATOM 718 C C . GLY A 1 92 ? 21.815 -13.339 -10.884 1.00 58.03 92 GLY A C 1
ATOM 719 O O . GLY A 1 92 ? 21.830 -14.117 -11.848 1.00 58.03 92 GLY A O 1
ATOM 720 N N . PRO A 1 93 ? 20.662 -12.951 -10.308 1.00 51.59 93 PRO A N 1
ATOM 721 C CA . PRO A 1 93 ? 19.448 -13.070 -11.092 1.00 51.59 93 PRO A CA 1
ATOM 722 C C . PRO A 1 93 ? 19.805 -12.465 -12.445 1.00 51.59 93 PRO A C 1
ATOM 724 O O . PRO A 1 93 ? 20.299 -11.334 -12.508 1.00 51.59 93 PRO A O 1
ATOM 727 N N . VAL A 1 94 ? 19.648 -13.235 -13.526 1.00 38.62 94 VAL A N 1
ATOM 728 C CA . VAL A 1 94 ? 19.492 -12.592 -14.819 1.00 38.62 94 VAL A CA 1
ATOM 729 C C . VAL A 1 94 ? 18.431 -11.567 -14.498 1.00 38.62 94 VAL A C 1
ATOM 731 O O . VAL A 1 94 ? 17.339 -11.939 -14.063 1.00 38.62 94 VAL A O 1
ATOM 734 N N . THR A 1 95 ? 18.752 -10.286 -14.597 1.00 40.78 95 THR A N 1
ATOM 735 C CA . THR A 1 95 ? 17.719 -9.274 -14.635 1.00 40.78 95 THR A CA 1
ATOM 736 C C . THR A 1 95 ? 17.016 -9.488 -15.977 1.00 40.78 95 THR A C 1
ATOM 738 O O . THR A 1 95 ? 16.946 -8.598 -16.814 1.00 40.78 95 THR A O 1
ATOM 741 N N . GLU A 1 96 ? 16.364 -10.641 -16.155 1.00 35.91 96 GLU A N 1
ATOM 742 C CA . GLU A 1 96 ? 14.926 -10.623 -16.135 1.00 35.91 96 GLU A CA 1
ATOM 743 C C . GLU A 1 96 ? 14.502 -9.600 -15.051 1.00 35.91 96 GLU A C 1
ATOM 745 O O . GLU A 1 96 ? 14.012 -9.903 -13.970 1.00 35.91 96 GLU A O 1
ATOM 750 N N . THR A 1 97 ? 14.523 -8.320 -15.427 1.00 37.34 97 THR A N 1
ATOM 751 C CA . THR A 1 97 ? 13.366 -7.773 -16.123 1.00 37.34 97 THR A CA 1
ATOM 752 C C . THR A 1 97 ? 12.504 -8.928 -16.638 1.00 37.34 97 THR A C 1
ATOM 754 O O . THR A 1 97 ? 12.467 -9.193 -17.827 1.00 37.34 97 THR A O 1
ATOM 757 N N . THR A 1 98 ? 11.909 -9.725 -15.746 1.00 37.94 98 THR A N 1
ATOM 758 C CA . THR A 1 98 ? 10.607 -10.271 -16.016 1.00 37.94 98 THR A CA 1
ATOM 759 C C . THR A 1 98 ? 9.843 -8.969 -16.027 1.00 37.94 98 THR A C 1
ATOM 761 O O . THR A 1 98 ? 9.664 -8.377 -14.953 1.00 37.94 98 THR A O 1
ATOM 764 N N . PRO A 1 99 ? 9.560 -8.393 -17.212 1.00 41.59 99 PRO A N 1
ATOM 765 C CA . PRO A 1 99 ? 8.697 -7.244 -17.227 1.00 41.59 99 PRO A CA 1
ATOM 766 C C . PRO A 1 99 ? 7.445 -7.763 -16.542 1.00 41.59 99 PRO A C 1
ATOM 768 O O . PRO A 1 99 ? 6.859 -8.758 -16.972 1.00 41.59 99 PRO A O 1
ATOM 771 N N . ALA A 1 100 ? 7.126 -7.190 -15.389 1.00 49.88 100 ALA A N 1
ATOM 772 C CA . ALA A 1 100 ? 5.922 -7.554 -14.681 1.00 49.88 100 ALA A CA 1
ATOM 773 C C . ALA A 1 100 ? 4.790 -7.529 -15.707 1.00 49.88 100 ALA A C 1
ATOM 775 O O . ALA A 1 100 ? 4.711 -6.546 -16.442 1.00 49.88 100 ALA A O 1
ATOM 776 N N . PRO A 1 101 ? 4.064 -8.649 -15.862 1.00 51.19 101 PRO A N 1
ATOM 777 C CA . PRO A 1 101 ? 3.627 -9.192 -17.146 1.00 51.19 101 PRO A CA 1
ATOM 778 C C . PRO A 1 101 ? 3.265 -8.070 -18.109 1.00 51.19 101 PRO A C 1
ATOM 780 O O . PRO A 1 101 ? 2.167 -7.518 -18.045 1.00 51.19 101 PRO A O 1
ATOM 783 N N . ALA A 1 102 ? 4.243 -7.663 -18.923 1.00 56.44 102 ALA A N 1
ATOM 784 C CA . ALA A 1 102 ? 4.005 -6.657 -19.934 1.00 56.44 102 ALA A CA 1
ATOM 785 C C . ALA A 1 102 ? 3.283 -7.393 -21.043 1.00 56.44 102 ALA A C 1
ATOM 787 O O . ALA A 1 102 ? 3.898 -8.160 -21.781 1.00 56.44 102 ALA A O 1
ATOM 788 N N . VAL A 1 103 ? 1.970 -7.230 -21.102 1.00 60.88 103 VAL A N 1
ATOM 789 C CA . VAL A 1 103 ? 1.178 -7.832 -22.165 1.00 60.88 103 VAL A CA 1
ATOM 790 C C . VAL A 1 103 ? 1.171 -6.806 -23.296 1.00 60.88 103 VAL A C 1
ATOM 792 O O . VAL A 1 103 ? 0.536 -5.755 -23.143 1.00 60.88 103 VAL A O 1
ATOM 795 N N . PRO A 1 104 ? 1.910 -7.018 -24.404 1.00 62.66 104 PRO A N 1
ATOM 796 C CA . PRO A 1 104 ? 1.641 -6.266 -25.616 1.00 62.66 104 PRO A CA 1
ATOM 797 C C . PRO A 1 104 ? 0.246 -6.692 -26.073 1.00 62.66 104 PRO A C 1
ATOM 799 O O . PRO A 1 104 ? 0.041 -7.827 -26.496 1.00 62.66 104 PRO A O 1
ATOM 802 N N . VAL A 1 105 ? -0.733 -5.813 -25.891 1.00 63.19 105 VAL A N 1
ATOM 803 C CA . VAL A 1 105 ? -2.125 -6.109 -26.262 1.00 63.19 105 VAL A CA 1
ATOM 804 C C . VAL A 1 105 ? -2.347 -5.831 -27.741 1.00 63.19 105 VAL A C 1
ATOM 806 O O . VAL A 1 105 ? -3.022 -6.594 -28.417 1.00 63.19 105 VAL A O 1
ATOM 809 N N . ASP A 1 106 ? -1.699 -4.778 -28.232 1.00 63.81 106 ASP A N 1
ATOM 810 C CA . ASP A 1 106 ? -1.575 -4.429 -29.639 1.00 63.81 106 ASP A CA 1
ATOM 811 C C . ASP A 1 106 ? -0.108 -4.082 -29.902 1.00 63.81 106 ASP A C 1
ATOM 813 O O . ASP A 1 106 ? 0.613 -3.703 -28.973 1.00 63.81 106 ASP A O 1
ATOM 817 N N . GLY A 1 107 ? 0.345 -4.158 -31.157 1.00 70.75 107 GLY A N 1
ATOM 818 C CA . GLY A 1 107 ? 1.738 -3.874 -31.535 1.00 70.75 107 GLY A CA 1
ATOM 819 C C . GLY A 1 107 ? 2.280 -2.529 -31.026 1.00 70.75 107 GLY A C 1
ATOM 820 O O . GLY A 1 107 ? 3.494 -2.393 -30.865 1.00 70.75 107 GLY A O 1
ATOM 821 N N . ASP A 1 108 ? 1.388 -1.593 -30.692 1.00 85.06 108 ASP A N 1
ATOM 822 C CA . ASP A 1 108 ? 1.710 -0.256 -30.205 1.00 85.06 108 ASP A CA 1
ATOM 823 C C . ASP A 1 108 ? 1.238 0.036 -28.768 1.00 85.06 108 ASP A C 1
ATOM 825 O O . ASP A 1 108 ? 1.522 1.116 -28.253 1.00 85.06 108 ASP A O 1
ATOM 829 N N . THR A 1 109 ? 0.513 -0.873 -28.097 1.00 89.94 109 THR A N 1
ATOM 830 C CA . THR A 1 109 ? 0.085 -0.675 -26.697 1.00 89.94 109 THR A CA 1
ATOM 831 C C . THR A 1 109 ? 0.683 -1.720 -25.762 1.00 89.94 109 THR A C 1
ATOM 833 O O . THR A 1 109 ? 0.464 -2.919 -25.923 1.00 89.94 109 THR A O 1
ATOM 836 N N . ILE A 1 110 ? 1.370 -1.239 -24.728 1.00 92.19 110 ILE A N 1
ATOM 837 C CA . ILE A 1 110 ? 2.038 -2.046 -23.708 1.00 92.19 110 ILE A CA 1
ATOM 838 C C . ILE A 1 110 ? 1.353 -1.792 -22.365 1.00 92.19 110 ILE A C 1
ATOM 840 O O . ILE A 1 110 ? 1.307 -0.653 -21.892 1.00 92.19 110 ILE A O 1
ATOM 844 N N . LEU A 1 111 ? 0.812 -2.848 -21.758 1.00 91.69 111 LEU A N 1
ATOM 845 C CA . LEU A 1 111 ? 0.161 -2.796 -20.447 1.00 91.69 111 LEU A CA 1
ATOM 846 C C . LEU A 1 111 ? 1.046 -3.483 -19.408 1.00 91.69 111 LEU A C 1
ATOM 848 O O . LEU A 1 111 ? 1.458 -4.615 -19.635 1.00 91.69 111 LEU A O 1
ATOM 852 N N . VAL A 1 112 ? 1.338 -2.813 -18.288 1.00 91.06 112 VAL A N 1
ATOM 853 C CA . VAL A 1 112 ? 2.321 -3.283 -17.293 1.00 91.06 112 VAL A CA 1
ATOM 854 C C . VAL A 1 112 ? 1.789 -3.168 -15.864 1.00 91.06 112 VAL A C 1
ATOM 856 O O . VAL A 1 112 ? 1.288 -2.124 -15.449 1.00 91.06 112 VAL A O 1
ATOM 859 N N . ALA A 1 113 ? 1.959 -4.210 -15.055 1.00 90.88 113 ALA A N 1
ATOM 860 C CA . ALA A 1 113 ? 1.839 -4.090 -13.600 1.00 90.88 113 ALA A CA 1
ATOM 861 C C . ALA A 1 113 ? 3.193 -3.635 -13.031 1.00 90.88 113 ALA A C 1
ATOM 863 O O . ALA A 1 113 ? 4.195 -4.263 -13.301 1.00 90.88 113 ALA A O 1
ATOM 864 N N . LEU A 1 114 ? 3.290 -2.545 -12.278 1.00 86.38 114 LEU A N 1
ATOM 865 C CA . LEU A 1 114 ? 4.573 -2.047 -11.774 1.00 86.38 114 LEU A CA 1
ATOM 866 C C . LEU A 1 114 ? 5.059 -2.857 -10.562 1.00 86.38 114 LEU A C 1
ATOM 868 O O . LEU A 1 114 ? 4.259 -3.164 -9.673 1.00 86.38 114 LEU A O 1
ATOM 872 N N . PRO A 1 115 ? 6.370 -3.137 -10.456 1.00 75.31 115 PRO A N 1
ATOM 873 C CA . PRO A 1 115 ? 6.951 -3.627 -9.214 1.00 75.31 115 PRO A CA 1
ATOM 874 C C . PRO A 1 115 ? 6.894 -2.547 -8.119 1.00 75.31 115 PRO A C 1
ATOM 876 O O . PRO A 1 115 ? 6.884 -1.345 -8.393 1.00 75.31 115 PRO A O 1
ATOM 879 N N . ARG A 1 116 ? 6.858 -2.975 -6.849 1.00 70.50 116 ARG A N 1
ATOM 880 C CA . ARG A 1 116 ? 6.621 -2.090 -5.687 1.00 70.50 116 ARG A CA 1
ATOM 881 C C . ARG A 1 116 ? 7.720 -1.047 -5.432 1.00 70.50 116 ARG A C 1
ATOM 883 O O . ARG A 1 116 ? 7.484 -0.116 -4.673 1.00 70.50 116 ARG A O 1
ATOM 890 N N . SER A 1 117 ? 8.890 -1.187 -6.048 1.00 74.69 117 SER A N 1
ATOM 891 C CA . SER A 1 117 ? 10.067 -0.329 -5.851 1.00 74.69 117 SER A CA 1
ATOM 892 C C . SER A 1 117 ? 10.197 0.823 -6.861 1.00 74.69 117 SER A C 1
ATOM 894 O O . SER A 1 117 ? 11.205 1.527 -6.851 1.00 74.69 117 SER A O 1
ATOM 896 N N . GLN A 1 118 ? 9.208 1.051 -7.734 1.00 82.88 118 GLN A N 1
ATOM 897 C CA . GLN A 1 118 ? 9.337 2.062 -8.790 1.00 82.88 118 GLN A CA 1
ATOM 898 C C . GLN A 1 118 ? 9.184 3.508 -8.305 1.00 82.88 118 GLN A C 1
ATOM 900 O O . GLN A 1 118 ? 8.197 3.875 -7.669 1.00 82.88 118 GLN A O 1
ATOM 905 N N . THR A 1 119 ? 10.131 4.359 -8.709 1.00 85.00 119 THR A N 1
ATOM 906 C CA . THR A 1 119 ? 10.104 5.814 -8.502 1.00 85.00 119 THR A CA 1
ATOM 907 C C . THR A 1 119 ? 9.504 6.545 -9.706 1.00 85.00 119 THR A C 1
ATOM 909 O O . THR A 1 119 ? 9.466 6.018 -10.817 1.00 85.00 119 THR A O 1
ATOM 912 N N . ALA A 1 120 ? 9.045 7.785 -9.505 1.00 85.25 120 ALA A N 1
ATOM 913 C CA . ALA A 1 120 ? 8.396 8.568 -10.558 1.00 85.25 120 ALA A CA 1
ATOM 914 C C . ALA A 1 120 ? 9.303 8.822 -11.780 1.00 85.25 120 ALA A C 1
ATOM 916 O O . ALA A 1 120 ? 8.814 8.754 -12.908 1.00 85.25 120 ALA A O 1
ATOM 917 N N . ASP A 1 121 ? 10.598 9.071 -11.557 1.00 82.62 121 ASP A N 1
ATOM 918 C CA . ASP A 1 121 ? 11.578 9.350 -12.617 1.00 82.62 121 ASP A CA 1
ATOM 919 C C . ASP A 1 121 ? 12.027 8.076 -13.345 1.00 82.62 121 ASP A C 1
ATOM 921 O O . ASP A 1 121 ? 12.230 8.085 -14.556 1.00 82.62 121 ASP A O 1
ATOM 925 N N . GLY A 1 122 ? 12.096 6.938 -12.645 1.00 86.62 122 GLY A N 1
ATOM 926 C CA . GLY A 1 122 ? 12.417 5.655 -13.277 1.00 86.62 122 GLY A CA 1
ATOM 927 C C . GLY A 1 122 ? 11.366 5.201 -14.299 1.00 86.62 122 GLY A C 1
ATOM 928 O O . GLY A 1 122 ? 11.687 4.493 -15.253 1.00 86.62 122 GLY A O 1
ATOM 929 N N . LEU A 1 123 ? 10.108 5.631 -14.141 1.00 90.75 123 LEU A N 1
ATOM 930 C CA . LEU A 1 123 ? 8.998 5.220 -15.009 1.00 90.75 123 LEU A CA 1
ATOM 931 C C . LEU A 1 123 ? 9.101 5.757 -16.438 1.00 90.75 123 LEU A C 1
ATOM 933 O O . LEU A 1 123 ? 8.738 5.039 -17.370 1.00 90.75 123 LEU A O 1
ATOM 937 N N . THR A 1 124 ? 9.609 6.977 -16.639 1.00 91.31 124 THR A N 1
ATOM 938 C CA . THR A 1 124 ? 9.819 7.497 -18.001 1.00 91.31 124 THR A CA 1
ATOM 939 C C . THR A 1 124 ? 10.885 6.704 -18.737 1.00 91.31 124 THR A C 1
ATOM 941 O O . THR A 1 124 ? 10.693 6.366 -19.901 1.00 91.31 124 THR A O 1
ATOM 944 N N . THR A 1 125 ? 11.979 6.364 -18.051 1.00 90.38 125 THR A N 1
ATOM 945 C CA . THR A 1 125 ? 13.079 5.587 -18.631 1.00 90.38 125 THR A CA 1
ATOM 946 C C . THR A 1 125 ? 12.607 4.195 -19.032 1.00 90.38 125 THR A C 1
ATOM 948 O O . THR A 1 125 ? 12.858 3.765 -20.155 1.00 90.38 125 THR A O 1
ATOM 951 N N . LEU A 1 126 ? 11.846 3.525 -18.162 1.00 90.38 126 LEU A N 1
ATOM 952 C CA . LEU A 1 126 ? 11.268 2.215 -18.465 1.00 90.38 126 LEU A CA 1
ATOM 953 C C . LEU A 1 126 ? 10.308 2.254 -19.653 1.00 90.38 126 LEU A C 1
ATOM 955 O O . LEU A 1 126 ? 10.365 1.383 -20.515 1.00 90.38 126 LEU A O 1
ATOM 959 N N . ALA A 1 127 ? 9.438 3.262 -19.726 1.00 92.38 127 ALA A N 1
ATOM 960 C CA . ALA A 1 127 ? 8.505 3.381 -20.839 1.00 92.38 127 ALA A CA 1
ATOM 961 C C . ALA A 1 127 ? 9.215 3.682 -22.162 1.00 92.38 127 ALA A C 1
ATOM 963 O O . ALA A 1 127 ? 8.886 3.074 -23.178 1.00 92.38 127 ALA A O 1
ATOM 964 N N . ALA A 1 128 ? 10.227 4.553 -22.150 1.00 90.75 128 ALA A N 1
ATOM 965 C CA . ALA A 1 128 ? 11.041 4.836 -23.328 1.00 90.75 128 ALA A CA 1
ATOM 966 C C . ALA A 1 128 ? 11.765 3.576 -23.833 1.00 90.75 128 ALA A C 1
ATOM 968 O O . ALA A 1 128 ? 11.753 3.309 -25.036 1.00 90.75 128 ALA A O 1
ATOM 969 N N . GLN A 1 129 ? 12.330 2.778 -22.919 1.00 90.62 129 GLN A N 1
ATOM 970 C CA . GLN A 1 129 ? 12.964 1.494 -23.232 1.00 90.62 129 GLN A CA 1
ATOM 971 C C . GLN A 1 129 ? 11.957 0.483 -23.794 1.00 90.62 129 GLN A C 1
ATOM 973 O O . GLN A 1 129 ? 12.205 -0.102 -24.846 1.00 90.62 129 GLN A O 1
ATOM 978 N N . ALA A 1 130 ? 10.796 0.322 -23.152 1.00 90.25 130 ALA A N 1
ATOM 979 C CA . ALA A 1 130 ? 9.750 -0.599 -23.599 1.00 90.25 130 ALA A CA 1
ATOM 980 C C . ALA A 1 130 ? 9.184 -0.222 -24.979 1.00 90.25 130 ALA A C 1
ATOM 982 O O . ALA A 1 130 ? 8.868 -1.089 -25.792 1.00 90.25 130 ALA A O 1
ATOM 983 N N . CYS A 1 131 ? 9.077 1.076 -25.264 1.00 90.69 131 CYS A N 1
ATOM 984 C CA . CYS A 1 131 ? 8.598 1.574 -26.547 1.00 90.69 131 CYS A CA 1
ATOM 985 C C . CYS A 1 131 ? 9.614 1.435 -27.693 1.00 90.69 131 CYS A C 1
ATOM 987 O O . CYS A 1 131 ? 9.206 1.492 -28.857 1.00 90.69 131 CYS A O 1
ATOM 989 N N . GLY A 1 132 ? 10.910 1.269 -27.401 1.00 88.88 132 GLY A N 1
ATOM 990 C CA . GLY A 1 132 ? 11.965 1.041 -28.396 1.00 88.88 132 GLY A CA 1
ATOM 991 C C . GLY A 1 132 ? 11.937 2.045 -29.553 1.00 88.88 132 GLY A C 1
ATOM 992 O O . GLY A 1 132 ? 11.869 3.255 -29.331 1.00 88.88 132 GLY A O 1
ATOM 993 N N . ASP A 1 133 ? 11.915 1.545 -30.790 1.00 88.19 133 ASP A N 1
ATOM 994 C CA . ASP A 1 133 ? 11.857 2.357 -32.017 1.00 88.19 133 ASP A CA 1
ATOM 995 C C . ASP A 1 133 ? 10.474 2.437 -32.672 1.00 88.19 133 ASP A C 1
ATOM 997 O O . ASP A 1 133 ? 10.343 2.872 -33.818 1.00 88.19 133 ASP A O 1
ATOM 1001 N N . LYS A 1 134 ? 9.413 2.060 -31.951 1.00 89.00 134 LYS A N 1
ATOM 1002 C CA . LYS A 1 134 ? 8.053 2.112 -32.499 1.00 89.00 134 LYS A CA 1
ATOM 1003 C C . LYS A 1 134 ? 7.664 3.556 -32.868 1.00 89.00 134 LYS A C 1
ATOM 1005 O O . LYS A 1 134 ? 7.918 4.468 -32.067 1.00 89.00 134 LYS A O 1
ATOM 1010 N N . PRO A 1 135 ? 7.035 3.775 -34.043 1.00 91.06 135 PRO A N 1
ATOM 1011 C CA . PRO A 1 135 ? 6.594 5.102 -34.472 1.00 91.06 135 PRO A CA 1
ATOM 1012 C C . PRO A 1 135 ? 5.470 5.637 -33.581 1.00 91.06 135 PRO A C 1
ATOM 1014 O O . PRO A 1 135 ? 5.449 6.830 -33.288 1.00 91.06 135 PRO A O 1
ATOM 1017 N N . PHE A 1 136 ? 4.598 4.749 -33.099 1.00 93.50 136 PHE A N 1
ATOM 1018 C CA . PHE A 1 136 ? 3.566 5.021 -32.109 1.00 93.50 136 PHE A CA 1
ATOM 1019 C C . PHE A 1 136 ? 3.723 4.038 -30.944 1.00 93.50 136 PHE A C 1
ATOM 1021 O O . PHE A 1 136 ? 3.944 2.848 -31.154 1.00 93.50 136 PHE A O 1
ATOM 1028 N N . CYS A 1 137 ? 3.659 4.525 -29.709 1.00 94.62 137 CYS A N 1
ATOM 1029 C CA . CYS A 1 137 ? 3.699 3.679 -28.526 1.00 94.62 137 CYS A CA 1
ATOM 1030 C C . CYS A 1 137 ? 2.884 4.282 -27.390 1.00 94.62 137 CYS A C 1
ATOM 1032 O O . CYS A 1 137 ? 3.116 5.418 -26.970 1.00 94.62 137 CYS A O 1
ATOM 1034 N N . ARG A 1 138 ? 1.971 3.483 -26.848 1.00 95.00 138 ARG A N 1
ATOM 1035 C CA . ARG A 1 138 ? 1.206 3.773 -25.643 1.00 95.00 138 ARG A CA 1
ATOM 1036 C C . ARG A 1 138 ? 1.597 2.782 -24.557 1.00 95.00 138 ARG A C 1
ATOM 1038 O O . ARG A 1 138 ? 1.286 1.600 -24.644 1.00 95.00 138 ARG A O 1
ATOM 1045 N N . TYR A 1 139 ? 2.236 3.274 -23.510 1.00 94.69 139 TYR A N 1
ATOM 1046 C CA . TYR A 1 139 ? 2.637 2.487 -22.353 1.00 94.69 139 TYR A CA 1
ATOM 1047 C C . TYR A 1 139 ? 1.780 2.878 -21.151 1.00 94.69 139 TYR A C 1
ATOM 1049 O O . TYR A 1 139 ? 1.717 4.049 -20.771 1.00 94.69 139 TYR A O 1
ATOM 1057 N N . MET A 1 140 ? 1.094 1.907 -20.557 1.00 94.44 140 MET A N 1
ATOM 1058 C CA . MET A 1 140 ? 0.166 2.115 -19.447 1.00 94.44 140 MET A CA 1
ATOM 1059 C C . MET A 1 140 ? 0.543 1.201 -18.296 1.00 94.44 140 MET A C 1
ATOM 1061 O O . MET A 1 140 ? 0.744 0.004 -18.501 1.00 94.44 140 MET A O 1
ATOM 1065 N N . ALA A 1 141 ? 0.642 1.761 -17.091 1.00 94.00 141 ALA A N 1
ATOM 1066 C CA . ALA A 1 141 ? 1.135 1.012 -15.950 1.00 94.00 141 ALA A CA 1
ATOM 1067 C C . ALA A 1 141 ? 0.325 1.217 -14.664 1.00 94.00 141 ALA A C 1
ATOM 1069 O O . ALA A 1 141 ? -0.116 2.326 -14.340 1.00 94.00 141 ALA A O 1
ATOM 1070 N N . TRP A 1 142 ? 0.157 0.127 -13.914 1.00 93.62 142 TRP A N 1
ATOM 1071 C CA . TRP A 1 142 ? -0.631 0.051 -12.681 1.00 93.62 142 TRP A CA 1
ATOM 1072 C C . TRP A 1 142 ? 0.243 -0.312 -11.492 1.00 93.62 142 TRP A C 1
ATOM 1074 O O . TRP A 1 142 ? 0.999 -1.267 -11.559 1.00 93.62 142 TRP A O 1
ATOM 1084 N N . THR A 1 143 ? 0.107 0.397 -10.376 1.00 90.62 143 THR A N 1
ATOM 1085 C CA . THR A 1 143 ? 0.794 0.043 -9.120 1.00 90.62 143 THR A CA 1
ATOM 1086 C C . THR A 1 143 ? 0.165 -1.165 -8.424 1.00 90.62 143 THR A C 1
ATOM 1088 O O . THR A 1 143 ? 0.848 -1.923 -7.742 1.00 90.62 143 THR A O 1
ATOM 1091 N N . ASP A 1 144 ? -1.141 -1.358 -8.611 1.00 87.00 144 ASP A N 1
ATOM 1092 C CA . ASP A 1 144 ? -1.899 -2.495 -8.101 1.00 87.00 144 ASP A CA 1
ATOM 1093 C C . ASP A 1 144 ? -2.091 -3.528 -9.218 1.00 87.00 144 ASP A C 1
ATOM 1095 O O . ASP A 1 144 ? -2.934 -3.353 -10.100 1.00 87.00 144 ASP A O 1
ATOM 1099 N N . GLY A 1 145 ? -1.311 -4.610 -9.175 1.00 84.38 145 GLY A N 1
ATOM 1100 C CA . GLY A 1 145 ? -1.364 -5.676 -10.178 1.00 84.38 145 GLY A CA 1
ATOM 1101 C C . GLY A 1 145 ? -2.733 -6.354 -10.294 1.00 84.38 145 GLY A C 1
ATOM 1102 O O . GLY A 1 145 ? -3.084 -6.814 -11.374 1.00 84.38 145 GLY A O 1
ATOM 1103 N N . SER A 1 146 ? -3.555 -6.342 -9.235 1.00 85.12 146 SER A N 1
ATOM 1104 C CA . SER A 1 146 ? -4.923 -6.886 -9.287 1.00 85.12 146 SER A CA 1
ATOM 1105 C C . SER A 1 146 ? -5.878 -6.042 -10.140 1.00 85.12 146 SER A C 1
ATOM 1107 O O . SER A 1 146 ? -6.940 -6.511 -10.545 1.00 85.12 146 SER A O 1
ATOM 1109 N N . LYS A 1 147 ? -5.495 -4.793 -10.427 1.00 87.25 147 LYS A N 1
ATOM 1110 C CA . LYS A 1 147 ? -6.244 -3.840 -11.256 1.00 87.25 147 LYS A CA 1
ATOM 1111 C C . LYS A 1 147 ? -5.560 -3.561 -12.589 1.00 87.25 147 LYS A C 1
ATOM 1113 O O . LYS A 1 147 ? -6.054 -2.725 -13.347 1.00 87.25 147 LYS A O 1
ATOM 1118 N N . ALA A 1 148 ? -4.443 -4.230 -12.869 1.00 87.81 148 ALA A N 1
ATOM 1119 C CA . ALA A 1 148 ? -3.772 -4.121 -14.149 1.00 87.81 148 ALA A CA 1
ATOM 1120 C C . ALA A 1 148 ? -4.673 -4.676 -15.253 1.00 87.81 148 ALA A C 1
ATOM 1122 O O . ALA A 1 148 ? -5.336 -5.704 -15.092 1.00 87.81 148 ALA A O 1
ATOM 1123 N N . ALA A 1 149 ? -4.720 -3.970 -16.376 1.00 86.62 149 ALA A N 1
ATOM 1124 C CA . ALA A 1 149 ? -5.416 -4.467 -17.545 1.00 86.62 149 ALA A CA 1
ATOM 1125 C C . ALA A 1 149 ? -4.533 -5.439 -18.326 1.00 86.62 149 ALA A C 1
ATOM 1127 O O . ALA A 1 149 ? -3.325 -5.253 -18.433 1.00 86.62 149 ALA A O 1
ATOM 1128 N N . THR A 1 150 ? -5.165 -6.463 -18.889 1.00 84.38 150 THR A N 1
ATOM 1129 C CA . THR A 1 150 ? -4.520 -7.492 -19.718 1.00 84.38 150 THR A CA 1
ATOM 1130 C C . THR A 1 150 ? -4.994 -7.454 -21.170 1.00 84.38 150 THR A C 1
ATOM 1132 O O . THR A 1 150 ? -4.478 -8.187 -22.004 1.00 84.38 150 THR A O 1
ATOM 1135 N N . SER A 1 151 ? -5.986 -6.615 -21.478 1.00 83.75 151 SER A N 1
ATOM 1136 C CA . SER A 1 151 ? -6.558 -6.441 -22.812 1.00 83.75 151 SER A CA 1
ATOM 1137 C C . SER A 1 151 ? -7.179 -5.049 -22.961 1.00 83.75 151 SER A C 1
ATOM 1139 O O . SER A 1 151 ? -7.321 -4.302 -21.989 1.00 83.75 151 SER A O 1
ATOM 1141 N N . LEU A 1 152 ? -7.522 -4.697 -24.198 1.00 86.00 152 LEU A N 1
ATOM 1142 C CA . LEU A 1 152 ? -8.205 -3.466 -24.575 1.00 86.00 152 LEU A CA 1
ATOM 1143 C C . LEU A 1 152 ? -9.599 -3.810 -25.122 1.00 86.00 152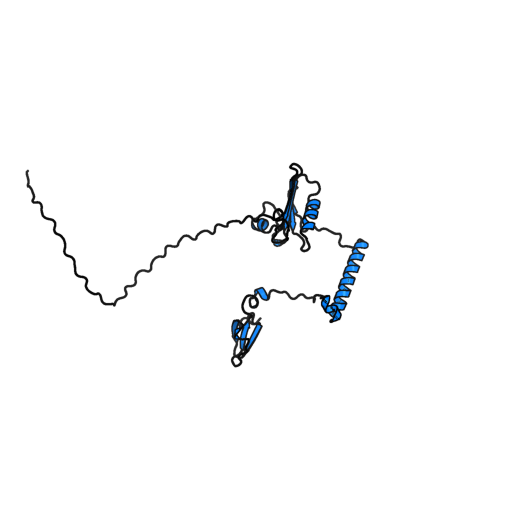 LEU A C 1
ATOM 1145 O O . LEU A 1 152 ? -9.753 -4.865 -25.739 1.00 86.00 152 LEU A O 1
ATOM 1149 N N . PRO A 1 153 ? -10.604 -2.929 -24.952 1.00 88.38 153 PRO A N 1
ATOM 1150 C CA . PRO A 1 153 ? -10.565 -1.633 -24.260 1.00 88.38 153 PRO A CA 1
ATOM 1151 C C . PRO A 1 153 ? -10.529 -1.757 -22.725 1.00 88.38 153 PRO A C 1
ATOM 1153 O O . PRO A 1 153 ? -10.973 -2.748 -22.155 1.00 88.38 153 PRO A O 1
ATOM 1156 N N . LEU A 1 154 ? -10.023 -0.722 -22.044 1.00 88.44 154 LEU A N 1
ATOM 1157 C CA . LEU A 1 154 ? -9.904 -0.708 -20.581 1.00 88.44 154 LEU A CA 1
ATOM 1158 C C . LEU A 1 154 ? -11.267 -0.579 -19.889 1.00 88.44 154 LEU A C 1
ATOM 1160 O O . LEU A 1 154 ? -12.076 0.281 -20.246 1.00 88.44 154 LEU A O 1
ATOM 1164 N N . ALA A 1 155 ? -11.482 -1.361 -18.832 1.00 88.06 155 ALA A N 1
ATOM 1165 C CA . ALA A 1 155 ? -12.637 -1.197 -17.956 1.00 88.06 155 ALA A CA 1
ATOM 1166 C C . ALA A 1 155 ? -12.518 0.091 -17.110 1.00 88.06 155 ALA A C 1
ATOM 1168 O O . ALA A 1 155 ? -11.406 0.484 -16.743 1.00 88.06 155 ALA A O 1
ATOM 1169 N N . PRO A 1 156 ? -13.634 0.721 -16.687 1.00 87.88 156 PRO A N 1
ATOM 1170 C CA . PRO A 1 156 ? -13.597 1.952 -15.887 1.00 87.88 156 PRO A CA 1
ATOM 1171 C C . PRO A 1 156 ? -12.749 1.841 -14.613 1.00 87.88 156 PRO A C 1
ATOM 1173 O O . PRO A 1 156 ? -12.009 2.762 -14.273 1.00 87.88 156 PRO A O 1
ATOM 1176 N N . ALA A 1 157 ? -12.803 0.689 -13.937 1.00 85.88 157 ALA A N 1
ATOM 1177 C CA . ALA A 1 157 ? -12.001 0.424 -12.745 1.00 85.88 157 ALA A CA 1
ATOM 1178 C C . ALA A 1 157 ? -10.491 0.376 -13.044 1.00 85.88 157 ALA A C 1
ATOM 1180 O O . ALA A 1 157 ? -9.695 0.861 -12.242 1.00 85.88 157 ALA A O 1
ATOM 1181 N N . GLN A 1 158 ? -10.099 -0.156 -14.205 1.00 89.94 158 GLN A N 1
ATOM 1182 C CA . GLN A 1 158 ? -8.702 -0.206 -14.643 1.00 89.94 158 GLN A CA 1
ATOM 1183 C C . GLN A 1 158 ? -8.217 1.197 -15.015 1.00 89.94 158 GLN A C 1
ATOM 1185 O O . GLN A 1 158 ? -7.153 1.616 -14.567 1.00 89.94 158 GLN A O 1
ATOM 1190 N N . THR A 1 159 ? -9.022 1.974 -15.742 1.00 89.75 159 THR A N 1
ATOM 1191 C CA . THR A 1 159 ? -8.703 3.373 -16.070 1.00 89.75 159 THR A CA 1
ATOM 1192 C C . THR A 1 159 ? -8.538 4.227 -14.811 1.00 89.75 159 THR A C 1
ATOM 1194 O O . THR A 1 159 ? -7.585 4.995 -14.708 1.00 89.75 159 THR A O 1
ATOM 1197 N N . ALA A 1 160 ? -9.419 4.064 -13.819 1.00 88.31 160 ALA A N 1
ATOM 1198 C CA . ALA A 1 160 ? -9.339 4.787 -12.548 1.00 88.31 160 ALA A CA 1
ATOM 1199 C C . ALA A 1 160 ? -8.134 4.371 -11.683 1.00 88.31 160 ALA A C 1
ATOM 1201 O O . ALA A 1 160 ? -7.632 5.172 -10.892 1.00 88.31 160 ALA A O 1
ATOM 1202 N N . ALA A 1 161 ? -7.670 3.127 -11.822 1.00 91.19 161 ALA A N 1
ATOM 1203 C CA . ALA A 1 161 ? -6.530 2.586 -11.086 1.00 91.19 161 ALA A CA 1
ATOM 1204 C C . ALA A 1 161 ? -5.169 2.872 -11.741 1.00 91.19 161 ALA A C 1
ATOM 1206 O O . ALA A 1 161 ? -4.138 2.524 -11.161 1.00 91.19 161 ALA A O 1
ATOM 1207 N N . LEU A 1 162 ? -5.157 3.483 -12.929 1.00 92.62 162 LEU A N 1
ATOM 1208 C CA . LEU A 1 162 ? -3.943 3.760 -13.683 1.00 92.62 162 LEU A CA 1
ATOM 1209 C C . LEU A 1 162 ? -2.974 4.621 -12.857 1.00 92.62 162 LEU A C 1
ATOM 1211 O O . LEU A 1 162 ? -3.357 5.650 -12.289 1.00 92.62 162 LEU A O 1
ATOM 1215 N N . GLY A 1 163 ? -1.723 4.171 -12.767 1.00 93.31 163 GLY A N 1
ATOM 1216 C CA . GLY A 1 163 ? -0.669 4.836 -12.000 1.00 93.31 163 GLY A CA 1
ATOM 1217 C C . GLY A 1 163 ? 0.227 5.714 -12.867 1.00 93.31 163 GLY A C 1
ATOM 1218 O O . GLY A 1 163 ? 0.658 6.783 -12.431 1.00 93.31 163 GLY A O 1
ATOM 1219 N N . PHE A 1 164 ? 0.477 5.284 -14.103 1.00 95.38 164 PHE A N 1
ATOM 1220 C CA . PHE A 1 164 ? 1.348 5.969 -15.049 1.00 95.38 164 PHE A CA 1
ATOM 1221 C C . PHE A 1 164 ? 0.905 5.723 -16.497 1.00 95.38 164 PHE A C 1
ATOM 1223 O O . PHE A 1 164 ? 0.470 4.625 -16.844 1.00 95.38 164 PHE A O 1
ATOM 1230 N N . SER A 1 165 ? 1.018 6.746 -17.344 1.00 94.75 165 SER A N 1
ATOM 1231 C CA . SER A 1 165 ? 0.783 6.662 -18.787 1.00 94.75 165 SER A CA 1
ATOM 1232 C C . SER A 1 165 ? 1.874 7.411 -19.525 1.00 94.75 165 SER A C 1
ATOM 1234 O O . SER A 1 165 ? 2.159 8.566 -19.215 1.00 94.75 165 SER A O 1
ATOM 1236 N N . TYR A 1 166 ? 2.399 6.780 -20.562 1.00 95.56 166 TYR A N 1
ATOM 1237 C CA . TYR A 1 166 ? 3.338 7.359 -21.504 1.00 95.56 166 TYR A CA 1
ATOM 1238 C C . TYR A 1 166 ? 2.806 7.163 -22.920 1.00 95.56 166 TYR A C 1
ATOM 1240 O O . TYR A 1 166 ? 2.347 6.076 -23.275 1.00 95.56 166 TYR A O 1
ATOM 1248 N N . LEU A 1 167 ? 2.822 8.228 -23.710 1.00 95.19 167 LEU A N 1
ATOM 1249 C CA . LEU A 1 167 ? 2.408 8.206 -25.105 1.00 95.19 167 LEU A CA 1
ATOM 1250 C C . LEU A 1 167 ? 3.492 8.868 -25.940 1.00 95.19 167 LEU A C 1
ATOM 1252 O O . LEU A 1 167 ? 3.832 10.022 -25.677 1.00 95.19 167 LEU A O 1
ATOM 1256 N N . ARG A 1 168 ? 3.987 8.156 -26.951 1.00 95.69 168 ARG A N 1
ATOM 1257 C CA . ARG A 1 168 ? 4.910 8.691 -27.947 1.00 95.69 168 ARG A CA 1
ATOM 1258 C C . ARG A 1 168 ? 4.380 8.434 -29.347 1.00 95.69 168 ARG A C 1
ATOM 1260 O O . ARG A 1 168 ? 4.082 7.297 -29.698 1.00 95.69 168 ARG A O 1
ATOM 1267 N N . ASP A 1 169 ? 4.318 9.486 -30.140 1.00 95.62 169 ASP A N 1
ATOM 1268 C CA . ASP A 1 169 ? 3.993 9.469 -31.557 1.00 95.62 169 ASP A CA 1
ATOM 1269 C C . ASP A 1 169 ? 5.033 10.307 -32.305 1.00 95.62 169 ASP A C 1
ATOM 1271 O O . ASP A 1 169 ? 5.071 11.537 -32.207 1.00 95.62 169 ASP A O 1
ATOM 1275 N N . ARG A 1 170 ? 5.903 9.629 -33.055 1.00 92.31 170 ARG A N 1
ATOM 1276 C CA . ARG A 1 170 ? 6.963 10.277 -33.835 1.00 92.31 170 ARG A CA 1
ATOM 1277 C C . ARG A 1 170 ? 6.409 11.020 -35.052 1.00 92.31 170 ARG A C 1
ATOM 1279 O O . ARG A 1 170 ? 7.049 11.961 -35.508 1.00 92.31 170 ARG A O 1
ATOM 1286 N N . SER A 1 171 ? 5.239 10.639 -35.568 1.00 93.06 171 SER A N 1
ATOM 1287 C CA . SER A 1 171 ? 4.645 11.297 -36.740 1.00 93.06 171 SER A CA 1
ATOM 1288 C C . SER A 1 171 ? 4.148 12.708 -36.420 1.00 93.06 171 SER A C 1
ATOM 1290 O O . SER A 1 171 ? 4.287 13.619 -37.234 1.00 93.06 171 SER A O 1
ATOM 1292 N N . SER A 1 172 ? 3.639 12.906 -35.202 1.00 93.88 172 SER A N 1
ATOM 1293 C CA . SER A 1 172 ? 3.151 14.193 -34.702 1.00 93.88 172 SER A CA 1
ATOM 1294 C C . SER A 1 172 ? 4.140 14.919 -33.784 1.00 93.88 172 SER A C 1
ATOM 1296 O O . SER A 1 172 ? 3.823 15.997 -33.287 1.00 93.88 172 SER A O 1
ATOM 1298 N N . ASN A 1 173 ? 5.344 14.365 -33.577 1.00 91.81 173 ASN A N 1
ATOM 1299 C CA . ASN A 1 173 ? 6.323 14.840 -32.589 1.00 91.81 173 ASN A CA 1
ATOM 1300 C C . ASN A 1 173 ? 5.702 15.017 -31.191 1.00 91.81 173 ASN A C 1
ATOM 1302 O O . ASN A 1 173 ? 5.964 15.995 -30.489 1.00 91.81 173 ASN A O 1
ATOM 1306 N N . TYR A 1 174 ? 4.848 14.072 -30.798 1.00 93.75 174 TYR A N 1
ATOM 1307 C CA . TYR A 1 174 ? 4.153 14.094 -29.523 1.00 93.75 174 TYR A CA 1
ATOM 1308 C C . TYR A 1 174 ? 4.775 13.087 -28.565 1.00 93.75 174 TYR A C 1
ATOM 1310 O O . TYR A 1 174 ? 4.789 11.889 -28.832 1.00 93.75 174 TYR A O 1
ATOM 1318 N N . GLU A 1 175 ? 5.238 13.556 -27.414 1.00 94.25 175 GLU A N 1
ATOM 1319 C CA . GLU A 1 175 ? 5.695 12.693 -26.331 1.00 94.25 175 GLU A CA 1
ATOM 1320 C C . GLU A 1 175 ? 5.205 13.248 -25.001 1.00 94.25 175 GLU A C 1
ATOM 1322 O O . GLU A 1 175 ? 5.421 14.420 -24.680 1.00 94.25 175 GLU A O 1
ATOM 1327 N N . LYS A 1 176 ? 4.498 12.423 -24.227 1.00 94.38 176 LYS A N 1
ATOM 1328 C CA . LYS A 1 176 ? 3.946 12.857 -22.948 1.00 94.38 176 LYS A CA 1
ATOM 1329 C C . LYS A 1 176 ? 3.913 11.744 -21.916 1.00 94.38 176 LYS A C 1
ATOM 1331 O O . LYS A 1 176 ? 3.401 10.657 -22.170 1.00 94.38 176 LYS A O 1
ATOM 1336 N N . SER A 1 177 ? 4.354 12.100 -20.716 1.00 94.88 177 SER A N 1
ATOM 1337 C 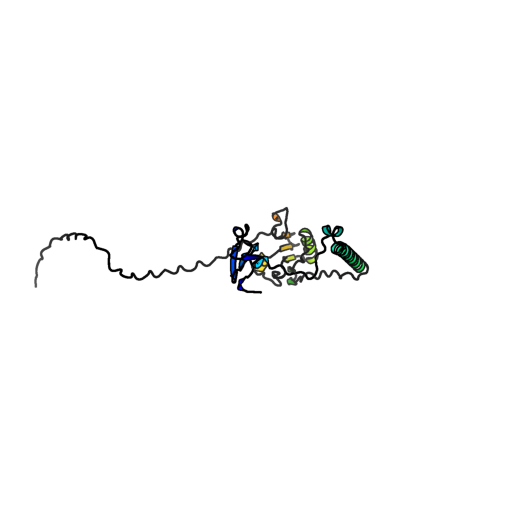CA . SER A 1 177 ? 4.301 11.274 -19.514 1.00 94.88 177 SER A CA 1
ATOM 1338 C C . SER A 1 177 ? 3.328 11.884 -18.509 1.00 94.88 177 SER A C 1
ATOM 1340 O O . SER A 1 177 ? 3.384 13.085 -18.235 1.00 94.88 177 SER A O 1
ATOM 1342 N N . LEU A 1 178 ? 2.434 11.068 -17.958 1.00 95.56 178 LEU A N 1
ATOM 1343 C CA . LEU A 1 178 ? 1.457 11.463 -16.949 1.00 95.56 178 LEU A CA 1
ATOM 1344 C C . LEU A 1 178 ? 1.458 10.471 -15.787 1.00 95.56 178 LEU A C 1
ATOM 1346 O O . LEU A 1 178 ? 1.480 9.258 -15.994 1.00 95.56 178 LEU A O 1
ATOM 1350 N N . TRP A 1 179 ? 1.358 10.991 -14.567 1.00 94.75 179 TRP A N 1
ATOM 1351 C CA . TRP A 1 179 ? 1.334 10.209 -13.333 1.00 94.75 179 TRP A CA 1
ATOM 1352 C C . TRP A 1 179 ? 0.040 10.419 -12.570 1.00 94.75 179 TRP A C 1
ATOM 1354 O O . TRP A 1 179 ? -0.516 11.518 -12.516 1.00 94.75 179 TRP A O 1
ATOM 1364 N N . ASN A 1 180 ? -0.402 9.382 -11.876 1.00 93.56 180 ASN A N 1
ATOM 1365 C CA . ASN A 1 180 ? -1.382 9.544 -10.824 1.00 93.56 180 ASN A CA 1
ATOM 1366 C C . ASN A 1 180 ? -0.715 10.228 -9.625 1.00 93.56 180 ASN A C 1
ATOM 1368 O O . ASN A 1 180 ? -0.031 9.586 -8.830 1.00 93.56 180 ASN A O 1
ATOM 1372 N N . CYS A 1 181 ? -0.927 11.536 -9.476 1.00 92.69 181 CYS A N 1
ATOM 1373 C CA . CYS A 1 181 ? -0.265 12.325 -8.435 1.00 92.69 181 CYS A CA 1
ATOM 1374 C C . CYS A 1 181 ? -0.684 11.985 -6.996 1.00 92.69 181 CYS A C 1
ATOM 1376 O O . CYS A 1 181 ? -0.068 12.470 -6.049 1.00 92.69 181 CYS A O 1
ATOM 1378 N N . ARG A 1 182 ? -1.703 11.131 -6.815 1.00 89.50 182 ARG A N 1
ATOM 1379 C CA . ARG A 1 182 ? -2.038 10.548 -5.505 1.00 89.50 182 ARG A CA 1
ATOM 1380 C C . ARG A 1 182 ? -1.128 9.365 -5.154 1.00 89.50 182 ARG A C 1
ATOM 1382 O O . ARG A 1 182 ? -0.989 9.060 -3.977 1.00 89.50 182 ARG A O 1
ATOM 1389 N N . GLN A 1 183 ? -0.536 8.711 -6.157 1.00 89.75 183 GLN A N 1
ATOM 1390 C CA . GLN A 1 183 ? 0.401 7.591 -6.003 1.00 89.75 183 GLN A CA 1
ATOM 1391 C C . GLN A 1 183 ? 1.862 8.055 -6.106 1.00 89.75 183 GLN A C 1
ATOM 1393 O O . GLN A 1 183 ? 2.704 7.604 -5.338 1.00 89.75 183 GLN A O 1
ATOM 1398 N N . PHE A 1 184 ? 2.154 8.995 -7.011 1.00 91.12 184 PHE A N 1
ATOM 1399 C CA . PHE A 1 184 ? 3.496 9.527 -7.258 1.00 91.12 184 PHE A CA 1
ATOM 1400 C C . PHE A 1 184 ? 3.506 11.046 -7.082 1.00 91.12 184 PHE A C 1
ATOM 1402 O O . PHE A 1 184 ? 2.960 11.772 -7.910 1.00 91.12 184 PHE A O 1
ATOM 1409 N N . LYS A 1 185 ? 4.134 11.558 -6.021 1.00 90.00 185 LYS A N 1
ATOM 1410 C CA . LYS A 1 185 ? 4.190 13.006 -5.766 1.00 90.00 185 LYS A CA 1
ATOM 1411 C C . LYS A 1 185 ? 4.981 13.718 -6.877 1.00 90.00 185 LYS A C 1
ATOM 1413 O O . LYS A 1 185 ? 6.124 13.357 -7.139 1.00 90.00 185 LYS A O 1
ATOM 1418 N N . ARG A 1 186 ? 4.386 14.736 -7.511 1.00 91.56 186 ARG A N 1
ATOM 1419 C CA . ARG A 1 186 ? 5.017 15.571 -8.553 1.00 91.56 186 ARG A CA 1
ATOM 1420 C C . ARG A 1 186 ? 5.046 17.033 -8.129 1.00 91.56 186 ARG A C 1
ATOM 1422 O O . ARG A 1 186 ? 4.107 17.505 -7.495 1.00 91.56 186 ARG A O 1
ATOM 1429 N N . ALA A 1 187 ? 6.118 17.732 -8.494 1.00 89.69 187 ALA A N 1
ATOM 1430 C CA . ALA A 1 187 ? 6.233 19.176 -8.292 1.00 89.69 187 ALA A CA 1
ATOM 1431 C C . ALA A 1 187 ? 5.416 19.968 -9.326 1.00 89.69 187 ALA A C 1
ATOM 1433 O O . ALA A 1 187 ? 4.842 20.999 -8.992 1.00 89.69 187 ALA A O 1
ATOM 1434 N N . ASP A 1 188 ? 5.336 19.467 -10.561 1.00 90.75 188 ASP A N 1
ATOM 1435 C CA . ASP A 1 188 ? 4.593 20.086 -11.657 1.00 90.75 188 ASP A CA 1
ATOM 1436 C C . ASP A 1 188 ? 3.193 19.448 -11.804 1.00 90.75 188 ASP A C 1
ATOM 1438 O O . ASP A 1 188 ? 3.083 18.266 -12.154 1.00 90.75 188 ASP A O 1
ATOM 1442 N N . PRO A 1 189 ? 2.104 20.209 -11.579 1.00 89.44 189 PRO A N 1
ATOM 1443 C CA . PRO A 1 189 ? 0.737 19.711 -11.717 1.00 89.44 189 PRO A CA 1
ATOM 1444 C C . PRO A 1 189 ? 0.355 19.303 -13.144 1.00 89.44 189 PRO A C 1
ATOM 1446 O O . PRO A 1 189 ? -0.582 18.525 -13.327 1.00 89.44 189 PRO A O 1
ATOM 1449 N N . THR A 1 190 ? 1.044 19.806 -14.172 1.00 90.62 190 THR A N 1
ATOM 1450 C CA . THR A 1 190 ? 0.747 19.467 -15.576 1.00 90.62 190 THR A CA 1
ATOM 1451 C C . THR A 1 190 ? 1.122 18.026 -15.927 1.00 90.62 190 THR A C 1
ATOM 1453 O O . THR A 1 190 ? 0.601 17.461 -16.894 1.00 90.62 190 THR A O 1
ATOM 1456 N N . GLN A 1 191 ? 1.967 17.414 -15.095 1.00 92.75 191 GLN A N 1
ATOM 1457 C CA . GLN A 1 191 ? 2.373 16.013 -15.165 1.00 92.75 191 GLN A CA 1
ATOM 1458 C C . GLN A 1 191 ? 1.370 15.089 -14.459 1.00 92.75 191 GLN A C 1
ATOM 1460 O O . GLN A 1 191 ? 1.488 13.866 -14.536 1.00 92.75 191 GLN A O 1
ATOM 1465 N N . CYS A 1 192 ? 0.364 15.646 -13.784 1.00 93.75 192 CYS A N 1
ATOM 1466 C CA . CYS A 1 192 ? -0.679 14.870 -13.138 1.00 93.75 192 CYS A CA 1
ATOM 1467 C C . CYS A 1 192 ? -1.761 14.448 -14.133 1.00 93.75 192 CYS A C 1
ATOM 1469 O O . CYS A 1 192 ? -2.282 15.244 -14.918 1.00 93.75 192 CYS A O 1
ATOM 1471 N N . MET A 1 193 ? -2.159 13.183 -14.050 1.00 92.12 193 MET A N 1
ATOM 1472 C CA . MET A 1 193 ? -3.350 12.682 -14.718 1.00 92.12 193 MET A CA 1
ATOM 1473 C C . MET A 1 193 ? -4.583 13.433 -14.231 1.00 92.12 193 MET A C 1
ATOM 1475 O O . MET A 1 193 ? -4.790 13.628 -13.031 1.00 92.12 193 MET A O 1
ATOM 1479 N N . ARG A 1 194 ? -5.442 13.809 -15.177 1.00 82.88 194 ARG A N 1
ATOM 1480 C CA . ARG A 1 194 ? -6.765 14.330 -14.852 1.00 82.88 194 ARG A CA 1
ATOM 1481 C C . ARG A 1 194 ? -7.663 13.150 -14.521 1.00 82.88 194 ARG A C 1
ATOM 1483 O O . ARG A 1 194 ? -7.940 12.323 -15.384 1.00 82.88 194 ARG A O 1
ATOM 1490 N N . VAL A 1 195 ? -8.108 13.077 -13.271 1.00 65.19 195 VAL A N 1
ATOM 1491 C CA . VAL A 1 195 ? -9.126 12.109 -12.864 1.00 65.19 195 VAL A CA 1
ATOM 1492 C C . VAL A 1 195 ? -10.413 12.498 -13.585 1.00 65.19 195 VAL A C 1
ATOM 1494 O O . VAL A 1 195 ? -11.003 13.535 -13.281 1.00 65.19 195 VAL A O 1
ATOM 1497 N N . GLN A 1 196 ? -10.841 11.702 -14.565 1.00 58.47 196 GLN A N 1
ATOM 1498 C CA . GLN A 1 196 ? -12.208 11.808 -15.058 1.00 58.47 196 GLN A CA 1
ATOM 1499 C C . GLN A 1 196 ? -13.115 11.342 -13.922 1.00 58.47 196 GLN A C 1
ATOM 1501 O O . GLN A 1 196 ? -13.198 10.151 -13.633 1.00 58.47 196 GLN A O 1
ATOM 1506 N N . ALA A 1 197 ? -13.741 12.289 -13.225 1.00 54.56 197 ALA A N 1
ATOM 1507 C CA . ALA A 1 197 ? -14.795 11.968 -12.281 1.00 54.56 197 ALA A CA 1
ATOM 1508 C C . ALA A 1 197 ? -15.950 11.356 -13.082 1.00 54.56 197 ALA A C 1
ATOM 1510 O O . ALA A 1 197 ? -16.708 12.065 -13.742 1.00 54.56 197 ALA A O 1
ATOM 1511 N N . THR A 1 198 ? -16.057 10.029 -13.076 1.00 52.47 198 THR A N 1
ATOM 1512 C CA . THR A 1 198 ? -17.241 9.338 -13.577 1.00 52.47 198 THR A CA 1
ATOM 1513 C C . THR A 1 198 ? -18.394 9.706 -12.657 1.00 52.47 198 THR A C 1
ATOM 1515 O O . THR A 1 198 ? -18.489 9.192 -11.543 1.00 52.47 198 THR A O 1
ATOM 1518 N N . LEU A 1 199 ? -19.243 10.631 -13.100 1.00 50.06 199 LEU A N 1
ATOM 1519 C CA . LEU A 1 199 ? -20.534 10.879 -12.476 1.00 50.06 199 LEU A CA 1
ATOM 1520 C C . LEU A 1 199 ? -21.380 9.619 -12.678 1.00 50.06 199 LEU A C 1
ATOM 1522 O O . LEU A 1 199 ? -21.968 9.413 -13.737 1.00 50.06 199 LEU A O 1
ATOM 1526 N N . THR A 1 200 ? -21.406 8.737 -11.685 1.00 50.00 200 THR A N 1
ATOM 1527 C CA . THR A 1 200 ? -22.392 7.664 -11.622 1.00 50.00 200 THR A CA 1
ATOM 1528 C C . THR A 1 200 ? -23.729 8.294 -11.262 1.00 50.00 200 THR A C 1
ATOM 1530 O O . THR A 1 200 ? -23.936 8.745 -10.137 1.00 50.00 200 THR A O 1
ATOM 1533 N N . ALA A 1 201 ? -24.645 8.351 -12.229 1.00 54.66 201 ALA A N 1
ATOM 1534 C CA . ALA A 1 201 ? -26.033 8.668 -11.942 1.00 54.66 201 ALA A CA 1
ATOM 1535 C C . ALA A 1 201 ? -26.581 7.579 -11.009 1.00 54.66 201 ALA A C 1
ATOM 1537 O O . ALA A 1 201 ? -26.753 6.430 -11.413 1.00 54.66 201 ALA A O 1
ATOM 1538 N N . VAL A 1 202 ? -26.810 7.930 -9.743 1.00 58.94 202 VAL A N 1
ATOM 1539 C CA . VAL A 1 202 ? -27.576 7.088 -8.825 1.00 58.94 202 VAL A CA 1
ATOM 1540 C C . VAL A 1 202 ? -29.025 7.146 -9.313 1.00 58.94 202 VAL A C 1
ATOM 1542 O O . VAL A 1 202 ? -29.577 8.248 -9.364 1.00 58.94 202 VAL A O 1
ATOM 1545 N N . PRO A 1 203 ? -29.651 6.023 -9.715 1.00 56.03 203 PRO A N 1
ATOM 1546 C CA . PRO A 1 203 ? -31.059 6.045 -10.071 1.00 56.03 203 PRO A CA 1
ATOM 1547 C C . PRO A 1 203 ? -31.845 6.517 -8.848 1.00 56.03 203 PRO A C 1
ATOM 1549 O O . PRO A 1 203 ? -31.762 5.917 -7.776 1.00 56.03 203 PRO A O 1
ATOM 1552 N N . VAL A 1 204 ? -32.576 7.622 -9.003 1.00 62.22 204 VAL A N 1
ATOM 1553 C CA . VAL A 1 204 ? -33.529 8.082 -7.994 1.00 62.22 204 VAL A CA 1
ATOM 1554 C C . VAL A 1 204 ? -34.561 6.961 -7.848 1.00 62.22 204 VAL A C 1
ATOM 1556 O O . VAL A 1 204 ? -35.205 6.624 -8.846 1.00 62.22 204 VAL A O 1
ATOM 1559 N N . PRO A 1 205 ? -34.707 6.331 -6.668 1.00 56.84 205 PRO A N 1
ATOM 1560 C CA . PRO A 1 205 ? -35.757 5.345 -6.477 1.00 56.84 205 PRO A CA 1
ATOM 1561 C C . PRO A 1 205 ? -37.095 6.022 -6.770 1.00 56.84 205 PRO A C 1
ATOM 1563 O O . PRO A 1 205 ? -37.355 7.124 -6.282 1.00 56.84 205 PRO A O 1
ATOM 1566 N N . ALA A 1 206 ? -37.924 5.384 -7.601 1.00 60.22 206 ALA A N 1
ATOM 1567 C CA . ALA A 1 206 ? -39.274 5.860 -7.859 1.00 60.22 206 ALA A CA 1
ATOM 1568 C C . ALA A 1 206 ? -39.967 6.088 -6.511 1.00 60.22 206 ALA A C 1
ATOM 1570 O O . ALA A 1 206 ? -39.970 5.199 -5.657 1.00 60.22 206 ALA A O 1
ATOM 1571 N N . ALA A 1 207 ? -40.495 7.296 -6.306 1.00 53.50 207 ALA A N 1
ATOM 1572 C CA . ALA A 1 207 ? -41.210 7.639 -5.092 1.00 53.50 207 ALA A CA 1
ATOM 1573 C C . ALA A 1 207 ? -42.365 6.647 -4.913 1.00 53.50 207 ALA A C 1
ATOM 1575 O O . ALA A 1 207 ? -43.340 6.662 -5.666 1.00 53.50 207 ALA A O 1
ATOM 1576 N N . VAL A 1 208 ? -42.239 5.763 -3.925 1.00 54.72 208 VAL A N 1
ATOM 1577 C CA . VAL A 1 208 ? -43.358 4.954 -3.458 1.00 54.72 208 VAL A CA 1
ATOM 1578 C C . VAL A 1 208 ? -44.324 5.934 -2.817 1.00 54.72 208 VAL A C 1
ATOM 1580 O O . VAL A 1 208 ? -44.022 6.519 -1.779 1.00 54.72 208 VAL A O 1
ATOM 1583 N N . VAL A 1 209 ? -45.464 6.152 -3.469 1.00 57.12 209 VAL A N 1
ATOM 1584 C CA . VAL A 1 209 ? -46.578 6.898 -2.890 1.00 57.12 209 VAL A CA 1
ATOM 1585 C C . VAL A 1 209 ? -46.992 6.135 -1.628 1.00 57.12 209 VAL A C 1
ATOM 1587 O O . VAL A 1 209 ? -47.387 4.972 -1.745 1.00 57.12 209 VAL A O 1
ATOM 1590 N N . PRO A 1 210 ? -46.870 6.707 -0.419 1.00 49.03 210 PRO A N 1
ATOM 1591 C CA . PRO A 1 210 ? -47.332 6.012 0.766 1.00 49.03 210 PRO A CA 1
ATOM 1592 C C . PRO A 1 210 ? -48.854 5.898 0.678 1.00 49.03 210 PRO A C 1
ATOM 1594 O O . PRO A 1 210 ? -49.561 6.904 0.604 1.00 49.03 210 PRO A O 1
ATOM 1597 N N . ALA A 1 211 ? -49.363 4.665 0.678 1.00 54.94 211 ALA A N 1
ATOM 1598 C CA . ALA A 1 211 ? -50.761 4.418 0.983 1.00 54.94 211 ALA A CA 1
ATOM 1599 C C . ALA A 1 211 ? -50.997 4.931 2.409 1.00 54.94 211 ALA A C 1
ATOM 1601 O O . ALA A 1 211 ? -50.451 4.391 3.372 1.00 54.94 211 ALA A O 1
ATOM 1602 N N . GLY A 1 212 ? -51.733 6.038 2.525 1.00 46.88 212 GLY A N 1
ATOM 1603 C CA . GLY A 1 212 ? -52.079 6.619 3.815 1.00 46.88 212 GLY A CA 1
ATOM 1604 C C . GLY A 1 212 ? -52.827 5.598 4.681 1.00 46.88 212 GLY A C 1
ATOM 1605 O O . GLY A 1 212 ? -53.577 4.779 4.142 1.00 46.88 212 GLY A O 1
ATOM 1606 N N . PRO A 1 213 ? -52.637 5.610 6.010 1.00 46.88 213 PRO A N 1
ATOM 1607 C CA . PRO A 1 213 ? -53.347 4.688 6.877 1.00 46.88 213 PRO A CA 1
ATOM 1608 C C . PRO A 1 213 ? -54.848 4.980 6.809 1.00 46.88 213 PRO A C 1
ATOM 1610 O O . PRO A 1 213 ? -55.278 6.128 6.934 1.00 46.88 213 PRO A O 1
ATOM 1613 N N . ALA A 1 214 ? -55.645 3.927 6.618 1.00 48.88 214 ALA A N 1
ATOM 1614 C CA . ALA A 1 214 ? -57.083 3.987 6.819 1.00 48.88 214 ALA A CA 1
ATOM 1615 C C . ALA A 1 214 ? -57.348 4.468 8.252 1.00 48.88 214 ALA A C 1
ATOM 1617 O O . ALA A 1 214 ? -56.844 3.888 9.216 1.00 48.88 214 ALA A O 1
ATOM 1618 N N . ALA A 1 215 ? -58.088 5.568 8.377 1.00 45.31 215 ALA A N 1
ATOM 1619 C CA . ALA A 1 215 ? -58.419 6.172 9.655 1.00 45.31 215 ALA A CA 1
ATOM 1620 C C . ALA A 1 215 ? -59.184 5.165 10.528 1.00 45.31 215 ALA A C 1
ATOM 1622 O O . ALA A 1 215 ? -60.301 4.769 10.203 1.00 45.31 215 ALA A O 1
ATOM 1623 N N . ALA A 1 216 ? -58.577 4.759 11.642 1.00 44.47 216 ALA A N 1
ATOM 1624 C CA . ALA A 1 216 ? -59.289 4.106 12.726 1.00 44.47 216 ALA A CA 1
ATOM 1625 C C . ALA A 1 216 ? -60.128 5.165 13.456 1.00 44.47 216 ALA A C 1
ATOM 1627 O O . ALA A 1 216 ? -59.589 6.152 13.962 1.00 44.47 216 ALA A O 1
ATOM 1628 N N . GLU A 1 217 ? -61.448 4.976 13.498 1.00 45.53 217 GLU A N 1
ATOM 1629 C CA . GLU A 1 217 ? -62.339 5.800 14.310 1.00 45.53 217 GLU A CA 1
ATOM 1630 C C . GLU A 1 217 ? -62.024 5.609 15.799 1.00 45.53 217 GLU A C 1
ATOM 1632 O O . GLU A 1 217 ? -62.226 4.537 16.370 1.00 45.53 217 GLU A O 1
ATOM 1637 N N . LEU A 1 218 ? -61.550 6.672 16.450 1.00 40.31 218 LEU A N 1
ATOM 1638 C CA . LEU A 1 218 ? -61.455 6.748 17.903 1.00 40.31 218 LEU A CA 1
ATOM 1639 C C . LEU A 1 218 ? -62.743 7.379 18.441 1.00 40.31 218 LEU A C 1
ATOM 1641 O O . LEU A 1 218 ? -62.941 8.595 18.394 1.00 40.31 218 LEU A O 1
ATOM 1645 N N . ASN A 1 219 ? -63.633 6.530 18.955 1.00 47.97 219 ASN A N 1
ATOM 1646 C CA . ASN A 1 219 ? -64.793 6.952 19.728 1.00 47.97 219 ASN A CA 1
ATOM 1647 C C . ASN A 1 219 ? -64.339 7.558 21.061 1.00 47.97 219 ASN A C 1
ATOM 1649 O O . ASN A 1 219 ? -63.882 6.844 21.950 1.00 47.97 219 ASN A O 1
ATOM 1653 N N . GLY A 1 220 ? -64.536 8.870 21.212 1.00 45.25 220 GLY A N 1
ATOM 1654 C CA . GLY A 1 220 ? -64.666 9.493 22.527 1.00 45.25 220 GLY A CA 1
ATOM 1655 C C . GLY A 1 220 ? -63.787 10.709 22.790 1.00 45.25 220 GLY A C 1
ATOM 1656 O O . GLY A 1 220 ? -62.901 10.614 23.620 1.00 45.25 220 GLY A O 1
ATOM 1657 N N . VAL A 1 221 ? -64.109 11.873 22.204 1.00 44.56 221 VAL A N 1
ATOM 1658 C CA . VAL A 1 221 ? -63.963 13.190 22.863 1.00 44.56 221 VAL A CA 1
ATOM 1659 C C . VAL A 1 221 ? -65.055 14.149 22.339 1.00 44.56 221 VAL A C 1
ATOM 1661 O O . VAL A 1 221 ? -65.364 14.202 21.152 1.00 44.56 221 VAL A O 1
ATOM 1664 N N . ARG A 1 222 ? -65.674 14.871 23.278 1.00 51.97 222 ARG A N 1
ATOM 1665 C CA . ARG A 1 222 ? -66.872 15.736 23.231 1.00 51.97 222 ARG A CA 1
ATOM 1666 C C . ARG A 1 222 ? -66.959 16.702 22.016 1.00 51.97 222 ARG A C 1
ATOM 1668 O O . ARG A 1 222 ? -66.176 17.643 21.924 1.00 51.97 222 ARG A O 1
ATOM 1675 N N . ARG A 1 223 ? -67.976 16.564 21.143 1.00 46.62 223 ARG A N 1
ATOM 1676 C CA . ARG A 1 223 ? -68.310 17.574 20.107 1.00 46.62 223 ARG A CA 1
ATOM 1677 C C . ARG A 1 223 ? -69.022 18.778 20.740 1.00 46.62 223 ARG A C 1
ATOM 1679 O O . ARG A 1 223 ? -70.085 18.625 21.337 1.00 46.62 223 ARG A O 1
ATOM 1686 N N . LYS A 1 224 ? -68.441 19.973 20.595 1.00 38.31 224 LYS A N 1
ATOM 1687 C CA . LYS A 1 224 ? -69.096 21.264 20.858 1.00 38.31 224 LYS A CA 1
ATOM 1688 C C . LYS A 1 224 ? -69.898 21.652 19.610 1.00 38.31 224 LYS A C 1
ATOM 1690 O O . LYS A 1 224 ? -69.376 21.598 18.502 1.00 38.31 224 LYS A O 1
ATOM 1695 N N . THR A 1 225 ? -71.172 21.970 19.803 1.00 43.94 225 THR A N 1
ATOM 1696 C CA . THR A 1 225 ? -72.162 22.323 18.780 1.00 43.94 225 THR A CA 1
ATOM 1697 C C . THR A 1 225 ? -71.722 23.513 17.925 1.00 43.94 225 THR A C 1
ATOM 1699 O O . THR A 1 225 ? -71.336 24.552 18.458 1.00 43.94 225 THR A O 1
ATOM 1702 N N . VAL A 1 226 ? -71.839 23.380 16.600 1.00 45.22 226 VAL A N 1
ATOM 1703 C CA . VAL A 1 226 ? -71.816 24.510 15.662 1.00 45.22 226 VAL A CA 1
ATOM 1704 C C . VAL A 1 226 ? -73.184 24.581 14.991 1.00 45.22 226 VAL A C 1
ATOM 1706 O O . VAL A 1 226 ? -73.689 23.594 14.461 1.00 45.22 226 VAL A O 1
ATOM 1709 N N . VAL A 1 227 ? -73.793 25.753 15.134 1.00 41.53 227 VAL A N 1
ATOM 1710 C CA . VAL A 1 227 ? -75.139 26.138 14.706 1.00 41.53 227 VAL A CA 1
ATOM 1711 C C . VAL A 1 227 ? -75.236 26.173 13.178 1.00 41.53 227 VAL A C 1
ATOM 1713 O O . VAL A 1 227 ? -74.300 26.588 12.500 1.00 41.53 227 VAL A O 1
ATOM 1716 N N . ALA A 1 228 ? -76.381 25.726 12.659 1.00 41.12 228 ALA A N 1
ATOM 1717 C CA . ALA A 1 228 ? -76.720 25.693 11.243 1.00 41.12 228 ALA A CA 1
ATOM 1718 C C . ALA A 1 228 ? -76.972 27.099 10.665 1.00 41.12 228 ALA A C 1
ATOM 1720 O O . ALA A 1 228 ? -77.685 27.905 11.263 1.00 41.12 228 ALA A O 1
ATOM 1721 N N . THR A 1 229 ? -76.439 27.357 9.470 1.00 44.22 229 THR A N 1
ATOM 1722 C CA . THR A 1 229 ? -76.735 28.544 8.652 1.00 44.22 229 THR A CA 1
ATOM 1723 C C . THR A 1 229 ? -77.953 28.257 7.755 1.00 44.22 229 THR A C 1
ATOM 1725 O O . THR A 1 229 ? -77.972 27.204 7.114 1.00 44.22 229 THR A O 1
ATOM 1728 N N . PRO A 1 230 ? -78.976 29.132 7.691 1.00 54.41 230 PRO A N 1
ATOM 1729 C CA . PRO A 1 230 ? -80.206 28.867 6.940 1.00 54.41 230 PRO A CA 1
ATOM 1730 C C . PRO A 1 230 ? -80.061 29.099 5.418 1.00 54.41 230 PRO A C 1
ATOM 1732 O O . PRO A 1 230 ? -79.215 29.890 4.996 1.00 54.41 230 PRO A O 1
ATOM 1735 N N . PRO A 1 231 ? -80.894 28.440 4.584 1.00 49.75 231 PRO A N 1
ATOM 1736 C CA . PRO A 1 231 ? -80.829 28.537 3.127 1.00 49.75 231 PRO A CA 1
ATOM 1737 C C . PRO A 1 231 ? -81.499 29.808 2.575 1.00 49.75 231 PRO A C 1
ATOM 1739 O O . PRO A 1 231 ? -82.564 30.226 3.032 1.00 49.75 231 PRO A O 1
ATOM 1742 N N . VAL A 1 232 ? -80.881 30.390 1.543 1.00 50.44 232 VAL A N 1
ATOM 1743 C CA . VAL A 1 232 ? -81.407 31.519 0.758 1.00 50.44 232 VAL A CA 1
ATOM 1744 C C . VAL A 1 232 ? -82.404 31.001 -0.283 1.00 50.44 232 VAL A C 1
ATOM 1746 O O . VAL A 1 232 ? -82.089 30.111 -1.069 1.00 50.44 232 VAL A O 1
ATOM 1749 N N . GLN A 1 233 ? -83.611 31.568 -0.273 1.00 42.75 233 GLN A N 1
ATOM 1750 C CA . GLN A 1 233 ? -84.713 31.264 -1.190 1.00 42.75 233 GLN A CA 1
ATOM 1751 C C . GLN A 1 233 ? -84.567 32.048 -2.504 1.00 42.75 233 GLN A C 1
ATOM 1753 O O . GLN A 1 233 ? -84.226 33.230 -2.491 1.00 42.75 233 GLN A O 1
ATOM 1758 N N . THR A 1 234 ? -84.866 31.406 -3.633 1.00 51.75 234 THR A N 1
ATOM 1759 C CA . THR A 1 234 ? -84.992 32.032 -4.963 1.00 51.75 234 THR A CA 1
ATOM 1760 C C . THR A 1 234 ? -86.486 32.154 -5.314 1.00 51.75 234 THR A C 1
ATOM 1762 O O . THR A 1 234 ? -87.222 31.195 -5.075 1.00 51.75 234 THR A O 1
ATOM 1765 N N . PRO A 1 235 ? -86.973 33.299 -5.832 1.00 60.09 235 PRO A N 1
ATOM 1766 C CA . PRO A 1 235 ? -88.402 33.517 -6.066 1.00 60.09 235 PRO A CA 1
ATOM 1767 C C . PRO A 1 235 ? -88.940 32.822 -7.338 1.00 60.09 235 PRO A C 1
ATOM 1769 O O . PRO A 1 235 ? -88.175 32.564 -8.268 1.00 60.09 235 PRO A O 1
ATOM 1772 N N . PRO A 1 236 ? -90.259 32.541 -7.395 1.00 52.22 236 PRO A N 1
ATOM 1773 C CA . PRO A 1 236 ? -90.901 31.786 -8.472 1.00 52.22 236 PRO A CA 1
ATOM 1774 C C . PRO A 1 236 ? -91.251 32.643 -9.700 1.00 52.22 236 PRO A C 1
ATOM 1776 O O . PRO A 1 236 ? -91.691 33.785 -9.568 1.00 52.22 236 PRO A O 1
ATOM 1779 N N . SER A 1 237 ? -91.158 32.049 -10.893 1.00 55.38 237 SER A N 1
ATOM 1780 C CA . SER A 1 237 ? -91.809 32.538 -12.114 1.00 55.38 237 SER A CA 1
ATOM 1781 C C . SER A 1 237 ? -92.982 31.623 -12.496 1.00 55.38 237 SER A C 1
ATOM 1783 O O . SER A 1 237 ? -92.849 30.412 -12.652 1.00 55.38 237 SER A O 1
ATOM 1785 N N . THR A 1 238 ? -94.161 32.234 -12.583 1.00 53.25 238 THR A N 1
ATOM 1786 C CA . THR A 1 238 ? -95.478 31.645 -12.887 1.00 53.25 238 THR A CA 1
ATOM 1787 C C . THR A 1 238 ? -95.609 31.273 -14.380 1.00 53.25 238 THR A C 1
ATOM 1789 O O . THR A 1 238 ? -94.976 31.924 -15.214 1.00 53.25 238 THR A O 1
ATOM 1792 N N . PRO A 1 239 ? -96.422 30.255 -14.748 1.00 50.81 239 PRO A N 1
ATOM 1793 C CA . PRO A 1 239 ? -96.442 29.662 -16.086 1.00 50.81 239 PRO A CA 1
ATOM 1794 C C . PRO A 1 239 ? -97.437 30.347 -17.038 1.00 50.81 239 PRO A C 1
ATOM 1796 O O . PRO A 1 239 ? -98.391 30.989 -16.605 1.00 50.81 239 PRO A O 1
ATOM 1799 N N . ALA A 1 240 ? -97.268 30.121 -18.344 1.00 44.53 240 ALA A N 1
ATOM 1800 C CA . ALA A 1 240 ? -98.302 30.348 -19.352 1.00 44.53 240 ALA A CA 1
ATOM 1801 C C . ALA A 1 240 ? -98.656 29.020 -20.037 1.00 44.53 240 ALA A C 1
ATOM 1803 O O . ALA A 1 240 ? -97.787 28.230 -20.402 1.00 44.53 240 ALA A O 1
ATOM 1804 N N . ALA A 1 241 ? -99.958 28.778 -20.141 1.00 44.28 241 ALA A N 1
ATOM 1805 C CA . ALA A 1 241 ? -100.593 27.533 -20.530 1.00 44.28 241 ALA A CA 1
ATOM 1806 C C . ALA A 1 241 ? -100.890 27.443 -22.042 1.00 44.28 241 ALA A C 1
ATOM 1808 O O . ALA A 1 241 ? -101.291 28.425 -22.652 1.00 44.28 241 ALA A O 1
ATOM 1809 N N . THR A 1 242 ? -100.771 26.213 -22.558 1.00 40.78 242 THR A N 1
ATOM 1810 C CA . THR A 1 242 ? -101.722 25.460 -23.409 1.00 40.78 242 THR A CA 1
ATOM 1811 C C . THR A 1 242 ? -102.293 26.077 -24.690 1.00 40.78 242 THR A C 1
ATOM 1813 O O . THR A 1 242 ? -102.989 27.085 -24.648 1.00 40.78 242 THR A O 1
ATOM 1816 N N . GLN A 1 243 ? -102.157 25.320 -25.790 1.00 42.50 243 GLN A N 1
ATOM 1817 C CA . GLN A 1 243 ? -103.207 24.859 -26.733 1.00 42.50 243 GLN A CA 1
ATOM 1818 C C . GLN A 1 243 ? -102.499 24.139 -27.908 1.00 42.50 243 GLN A C 1
ATOM 1820 O O . GLN A 1 243 ? -101.409 24.559 -28.272 1.00 42.50 243 GLN A O 1
ATOM 1825 N N . LYS A 1 244 ? -102.971 23.075 -28.563 1.00 40.56 244 LYS A N 1
ATOM 1826 C CA . LYS A 1 244 ? -104.163 22.219 -28.529 1.00 40.56 244 LYS A CA 1
ATOM 1827 C C . LYS A 1 244 ? -103.799 20.946 -29.309 1.00 40.56 244 LYS A C 1
ATOM 1829 O O . LYS A 1 244 ? -102.914 21.057 -30.186 1.00 40.56 244 LYS A O 1
#

Radius of gyration: 38.33 Å; chains: 1; bounding box: 134×51×79 Å

Secondary structure (DSSP, 8-state):
--TTTTT--EEEETT---TTGGGSEEEEEETTEEEEE-SGGGGSGGGG-PPPPSS----GGGTTT-HHHHHHHHHHHHHHHHHHHHHHTT-SPP-----TT-EEEETTEEEEEPPTT--HHHHHHHHHHHHTT-SEEEEEEESSGGG--SSSSPPHHHHHHEEEEEEEETTTTEEEEEE-TTTS--S-GGGB---------PPPPP-----PPP------S-PPP-PPPPPPPPPP--------

Sequence (244 aa):
MFKQVGYATHYHTDWVVPYWQSSLDKITAVNTHLFFRWSGWWGTPPAFGRHPETVEPVIAQLAELSDAHKTGAALAEADAALAEASIAMGFGPVTETTPAPAVPVDGDTILVALPRSQTADGLTTLAAQACGDKPFCRYMAWTDGSKAATSLPLAPAQTAALGFSYLRDRSSNYEKSLWNCRQFKRADPTQCMRVQATLTAVPVPAAVVPAGPAAAELNGVRRKTVVATPPVQTPPSTPAATQK

Foldseek 3Di:
DPVQQPLFPDKDFPPDDDPCPVQWAWRDDDPRITTTAHPDPCSDPVVVPDDDDPDDDQDCVCLVVDVVNVVVVVVVVVVVVVLVVCVVVVNHPPPPPPQQVFQCQDPAETWGEDDQPDAPVVVVVVQCVVRDPPQKHKYWYAPDPVLTDNYPDHDPSNVQRTAKIWIHHNVVRDTAIAGCCVNHPDPDCVNHDDRPPPPDPDPDPDDDPDPDDDDDDDPDDDDDDDDDDDDDDDDDDDDDDDDD

pLDDT: mean 79.09, std 18.72, range [35.91, 97.44]